Protein AF-A0A146M585-F1 (afdb_monomer_lite)

pLDDT: mean 71.45, std 22.1, range [28.67, 97.81]

Secondary structure (DSSP, 8-state):
-GGGGGGGS---SSSS--TT--S-HHHHHHHHHHHHHHHHHTT-HHHHHHHHHHHHHHHHHHHHHHHH--S--TTS-S-HIIIIIHHHHHHHHTTTT---SSSSPHHHHHSPPPPPP---PPP-------------------SS---------HHHHHHSSGGGSS---TTTS--S--------PPPHHHHHHHHHHHHHH--HHHHHHHHHHHHHHHHT--SSS---S-HHHHHHHHHHHHHHHH--

Organism: Lygus hesperus (NCBI:txid30085)

Structure (mmCIF, N/CA/C/O backbone):
data_AF-A0A146M585-F1
#
_entry.id   AF-A0A146M585-F1
#
loop_
_atom_site.group_PDB
_atom_site.id
_atom_site.type_symbol
_atom_site.label_atom_id
_atom_site.label_alt_id
_atom_site.label_comp_id
_atom_site.label_asym_id
_atom_site.label_entity_id
_atom_site.label_seq_id
_atom_site.pdbx_PDB_ins_code
_atom_site.Cartn_x
_atom_site.Cartn_y
_atom_site.Cartn_z
_atom_site.occupancy
_atom_site.B_iso_or_equiv
_atom_site.auth_seq_id
_atom_site.auth_comp_id
_atom_site.auth_asym_id
_atom_site.auth_atom_id
_atom_site.pdbx_PDB_model_num
ATOM 1 N N . LYS A 1 1 ? -2.262 -11.923 11.788 1.00 75.75 1 LYS A N 1
ATOM 2 C CA . LYS A 1 1 ? -1.351 -12.923 11.156 1.00 75.75 1 LYS A CA 1
ATOM 3 C C . LYS A 1 1 ? -1.289 -12.769 9.626 1.00 75.75 1 LYS A C 1
ATOM 5 O O . LYS A 1 1 ? -0.211 -12.444 9.148 1.00 75.75 1 LYS A O 1
ATOM 10 N N . LEU A 1 2 ? -2.405 -12.908 8.891 1.00 87.81 2 LEU A N 1
ATOM 11 C CA . LEU A 1 2 ? -2.478 -12.930 7.411 1.00 87.81 2 LEU A CA 1
ATOM 12 C C . LEU A 1 2 ? -1.624 -11.889 6.652 1.00 87.81 2 LEU A C 1
ATOM 14 O O . LEU A 1 2 ? -0.841 -12.299 5.805 1.00 87.81 2 LEU A O 1
ATOM 18 N N . LEU A 1 3 ? -1.706 -10.585 6.969 1.00 86.38 3 LEU A N 1
ATOM 19 C CA . LEU A 1 3 ? -0.939 -9.531 6.265 1.00 86.38 3 LEU A CA 1
ATOM 20 C C . LEU A 1 3 ? 0.556 -9.873 6.103 1.00 86.38 3 LEU A C 1
ATOM 22 O O . LEU A 1 3 ? 1.101 -9.786 5.009 1.00 86.38 3 LEU A O 1
ATOM 26 N N . LYS A 1 4 ? 1.203 -10.367 7.169 1.00 83.94 4 LYS A N 1
ATOM 27 C CA . LYS A 1 4 ? 2.640 -10.701 7.184 1.00 83.94 4 LYS A CA 1
ATOM 28 C C . LYS A 1 4 ? 3.013 -11.892 6.281 1.00 83.94 4 LYS A C 1
ATOM 30 O O . LYS A 1 4 ? 4.196 -12.117 6.048 1.00 83.94 4 LYS A O 1
ATOM 35 N N . ALA A 1 5 ? 2.032 -12.656 5.794 1.00 87.94 5 ALA A N 1
ATOM 36 C CA . ALA A 1 5 ? 2.236 -13.764 4.863 1.00 87.94 5 ALA A CA 1
ATOM 37 C C . ALA A 1 5 ? 2.102 -13.350 3.387 1.00 87.94 5 ALA A C 1
ATOM 39 O O . ALA A 1 5 ? 2.697 -14.008 2.540 1.00 87.94 5 ALA A O 1
ATOM 40 N N . LEU A 1 6 ? 1.391 -12.256 3.074 1.00 89.94 6 LEU A N 1
ATOM 41 C CA . LEU A 1 6 ? 1.079 -11.857 1.691 1.00 89.94 6 LEU A CA 1
ATOM 42 C C . LEU A 1 6 ? 2.309 -11.707 0.770 1.00 89.94 6 LEU A C 1
ATOM 44 O O . LEU A 1 6 ? 2.244 -12.199 -0.358 1.00 89.94 6 LEU A O 1
ATOM 48 N N . PRO A 1 7 ? 3.455 -11.140 1.213 1.00 88.38 7 PRO A N 1
ATOM 49 C CA . PRO A 1 7 ? 4.667 -11.069 0.387 1.00 88.38 7 PRO A CA 1
ATOM 50 C C . PRO A 1 7 ? 5.291 -12.430 0.038 1.00 88.38 7 PRO A C 1
ATOM 52 O O . PRO A 1 7 ? 6.212 -12.486 -0.770 1.00 88.38 7 PRO A O 1
ATOM 55 N N . LYS A 1 8 ? 4.829 -13.515 0.674 1.00 86.12 8 LYS A N 1
ATOM 56 C CA . LYS A 1 8 ? 5.248 -14.906 0.441 1.00 86.12 8 LYS A CA 1
ATOM 57 C C . LYS A 1 8 ? 4.131 -15.769 -0.167 1.00 86.12 8 LYS A C 1
ATOM 59 O O . LYS A 1 8 ? 4.336 -16.962 -0.371 1.00 86.12 8 LYS A O 1
ATOM 64 N N . SER A 1 9 ? 2.948 -15.203 -0.410 1.00 86.88 9 SER A N 1
ATOM 65 C CA . SER A 1 9 ? 1.822 -15.911 -1.021 1.00 86.88 9 SER A CA 1
ATOM 66 C C . SER A 1 9 ? 2.048 -16.116 -2.519 1.00 86.88 9 SER A C 1
ATOM 68 O O . SER A 1 9 ? 2.588 -15.243 -3.197 1.00 86.88 9 SER A O 1
ATOM 70 N N . VAL A 1 10 ? 1.595 -17.256 -3.042 1.00 84.62 10 VAL A N 1
ATOM 71 C CA . VAL A 1 10 ? 1.520 -17.493 -4.489 1.00 84.62 10 VAL A CA 1
ATOM 72 C C . VAL A 1 10 ? 0.297 -16.758 -5.030 1.00 84.62 10 VAL A C 1
ATOM 74 O O . VAL A 1 10 ? -0.825 -17.014 -4.596 1.00 84.62 10 VAL A O 1
ATOM 77 N N . TRP A 1 11 ? 0.518 -15.846 -5.973 1.00 83.81 11 TRP A N 1
ATOM 78 C CA . TRP A 1 11 ? -0.536 -15.080 -6.632 1.00 83.81 11 TRP A CA 1
ATOM 79 C C . TRP A 1 11 ? -0.794 -15.680 -8.011 1.00 83.81 11 TRP A C 1
ATOM 81 O O . TRP A 1 11 ? 0.073 -15.628 -8.878 1.00 83.81 11 TRP A O 1
ATOM 91 N N . GLN A 1 12 ? -1.970 -16.276 -8.201 1.00 73.56 12 GLN A N 1
ATOM 92 C CA . GLN A 1 12 ? -2.402 -16.757 -9.512 1.00 73.56 12 GLN A CA 1
ATOM 93 C C . GLN A 1 12 ? -2.799 -15.564 -10.396 1.00 73.56 12 GLN A C 1
ATOM 95 O O . GLN A 1 12 ? -3.488 -14.647 -9.939 1.00 73.56 12 GLN A O 1
ATOM 100 N N . GLU A 1 13 ? -2.357 -15.576 -11.654 1.00 64.38 13 GLU A N 1
ATOM 101 C CA . GLU A 1 13 ? -2.541 -14.453 -12.588 1.00 64.38 13 GLU A CA 1
ATOM 102 C C . GLU A 1 13 ? -3.793 -14.603 -13.471 1.00 64.38 13 GLU A C 1
ATOM 104 O O . GLU A 1 13 ? -4.323 -13.603 -13.949 1.00 64.38 13 GLU A O 1
ATOM 109 N N . ASP A 1 14 ? -4.307 -15.829 -13.633 1.00 56.12 14 ASP A N 1
ATOM 110 C CA . ASP A 1 14 ? -5.368 -16.158 -14.598 1.00 56.12 14 ASP A CA 1
ATOM 111 C C . ASP A 1 14 ? -6.754 -16.446 -14.003 1.00 56.12 14 ASP A C 1
ATOM 113 O O . ASP A 1 14 ? -7.736 -16.435 -14.742 1.00 56.12 14 ASP A O 1
ATOM 117 N N . THR A 1 15 ? -6.869 -16.692 -12.693 1.00 55.88 15 THR A N 1
ATOM 118 C CA . THR A 1 15 ? -8.102 -17.223 -12.067 1.00 55.88 15 THR A CA 1
ATOM 119 C C . THR A 1 15 ? -9.309 -16.292 -12.187 1.00 55.88 15 THR A C 1
ATOM 121 O O . THR A 1 15 ? -10.443 -16.758 -12.195 1.00 55.88 15 THR A O 1
ATOM 124 N N . PHE A 1 16 ? -9.062 -14.982 -12.283 1.00 56.56 16 PHE A N 1
ATOM 125 C CA . PHE A 1 16 ? -10.076 -13.951 -12.495 1.00 56.56 16 PHE A CA 1
ATOM 126 C C . PHE A 1 16 ? -9.502 -12.879 -13.425 1.00 56.56 16 PHE A C 1
ATOM 128 O O . PHE A 1 16 ? -8.875 -11.919 -12.965 1.00 56.56 16 PHE A O 1
ATOM 135 N N . VAL A 1 17 ? -9.695 -13.075 -14.734 1.00 55.41 17 VAL A N 1
ATOM 136 C CA . VAL A 1 17 ? -9.447 -12.052 -15.760 1.00 55.41 17 VAL A CA 1
ATOM 137 C C . VAL A 1 17 ? -10.719 -11.835 -16.563 1.00 55.41 17 VAL A C 1
ATOM 139 O O . VAL A 1 17 ? -10.908 -12.370 -17.656 1.00 55.41 17 VAL A O 1
ATOM 142 N N . LEU A 1 18 ? -11.600 -11.023 -15.994 1.00 58.53 18 LEU A N 1
ATOM 143 C CA . LEU A 1 18 ? -12.719 -10.449 -16.728 1.00 58.53 18 LEU A CA 1
ATOM 144 C C . LEU A 1 18 ? -12.145 -9.390 -17.683 1.00 58.53 18 LEU A C 1
ATOM 146 O O . LEU A 1 18 ? -11.158 -8.730 -17.361 1.00 58.53 18 LEU A O 1
ATOM 150 N N . THR A 1 19 ? -12.715 -9.203 -18.875 1.00 57.88 19 THR A N 1
ATOM 151 C CA . THR A 1 19 ? -12.107 -8.353 -19.932 1.00 57.88 19 THR A CA 1
ATOM 152 C C . THR A 1 19 ? -11.960 -6.872 -19.546 1.00 57.88 19 THR A C 1
ATOM 154 O O . THR A 1 19 ? -11.215 -6.112 -20.174 1.00 57.88 19 THR A O 1
ATOM 157 N N . THR A 1 20 ? -12.638 -6.456 -18.480 1.00 59.56 20 THR A N 1
ATOM 158 C CA . THR A 1 20 ? -12.590 -5.134 -17.846 1.00 59.56 20 THR A CA 1
ATOM 159 C C . THR A 1 20 ? -11.598 -5.021 -16.682 1.00 59.56 20 THR A C 1
ATOM 161 O O . THR A 1 20 ? -11.399 -3.911 -16.197 1.00 59.56 20 THR A O 1
ATOM 164 N N . ASP A 1 21 ? -10.931 -6.100 -16.254 1.00 63.59 21 ASP A N 1
ATOM 165 C CA . ASP A 1 21 ? -9.926 -6.037 -15.187 1.00 63.59 21 ASP A CA 1
ATOM 166 C C . ASP A 1 21 ? -8.689 -5.233 -15.609 1.00 63.59 21 ASP A C 1
ATOM 168 O O . ASP A 1 21 ? -8.184 -5.354 -16.727 1.00 63.59 21 ASP A O 1
ATOM 172 N N . ARG A 1 22 ? -8.194 -4.381 -14.703 1.00 72.25 22 ARG A N 1
ATOM 173 C CA . ARG A 1 22 ? -7.062 -3.468 -14.962 1.00 72.25 22 ARG A CA 1
ATOM 174 C C . ARG A 1 22 ? -5.986 -3.460 -13.876 1.00 72.25 22 ARG A C 1
ATOM 176 O O . ARG A 1 22 ? -4.997 -2.760 -14.041 1.00 72.25 22 ARG A O 1
ATOM 183 N N . MET A 1 23 ? -6.161 -4.187 -12.768 1.00 79.62 23 MET A N 1
ATOM 184 C CA . MET A 1 23 ? -5.272 -4.104 -11.598 1.00 79.62 23 MET A CA 1
ATOM 185 C C . MET A 1 23 ? -4.838 -5.493 -11.093 1.00 79.62 23 MET A C 1
ATOM 187 O O . MET A 1 23 ? -5.685 -6.390 -11.029 1.00 79.62 23 MET A O 1
ATOM 191 N N . PRO A 1 24 ? -3.563 -5.687 -10.691 1.00 85.50 24 PRO A N 1
ATOM 192 C CA .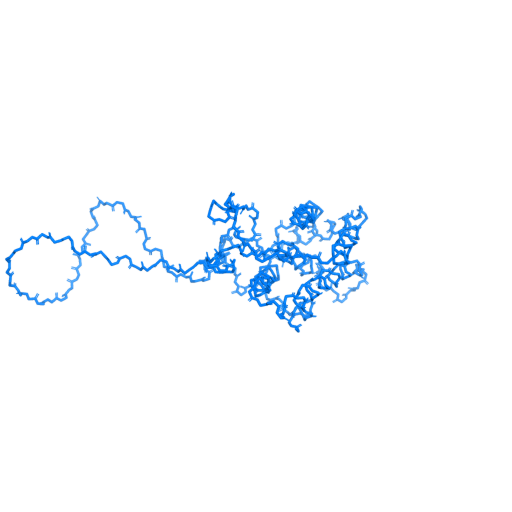 PRO A 1 24 ? -3.059 -6.985 -10.238 1.00 85.50 24 PRO A CA 1
ATOM 193 C C . PRO A 1 24 ? -3.841 -7.582 -9.059 1.00 85.50 24 PRO A C 1
ATOM 195 O O . PRO A 1 24 ? -4.323 -6.874 -8.172 1.00 85.50 24 PRO A O 1
ATOM 198 N N . THR A 1 25 ? -3.936 -8.910 -9.010 1.00 84.50 25 THR A N 1
ATOM 199 C CA . THR A 1 25 ? -4.690 -9.638 -7.972 1.00 84.50 25 THR A CA 1
ATOM 200 C C . THR A 1 25 ? -4.140 -9.400 -6.559 1.00 84.50 25 THR A C 1
ATOM 202 O O . THR A 1 25 ? -4.922 -9.229 -5.625 1.00 84.50 25 THR A O 1
ATOM 205 N N . SER A 1 26 ? -2.814 -9.294 -6.406 1.00 88.25 26 SER A N 1
ATOM 206 C CA . SER A 1 26 ? -2.154 -8.925 -5.142 1.00 88.25 26 SER A CA 1
ATOM 207 C C . SER A 1 26 ? -2.601 -7.555 -4.626 1.00 88.25 26 SER A C 1
ATOM 209 O O . SER A 1 26 ? -2.845 -7.380 -3.436 1.00 88.25 26 SER A O 1
ATOM 211 N N . GLU A 1 27 ? -2.785 -6.590 -5.523 1.00 89.62 27 GLU A N 1
ATOM 212 C CA . GLU A 1 27 ? -3.237 -5.244 -5.189 1.00 89.62 27 GLU A CA 1
ATOM 213 C C . GLU A 1 27 ? -4.719 -5.194 -4.819 1.00 89.62 27 GLU A C 1
ATOM 215 O O . GLU A 1 27 ? -5.077 -4.616 -3.788 1.00 89.62 27 GLU A O 1
ATOM 220 N N . ARG A 1 28 ? -5.573 -5.826 -5.638 1.00 85.00 28 ARG A N 1
ATOM 221 C CA . ARG A 1 28 ? -7.017 -5.942 -5.381 1.00 85.00 28 ARG A CA 1
ATOM 222 C C . ARG A 1 28 ? -7.263 -6.589 -4.015 1.00 85.00 28 ARG A C 1
ATOM 224 O O . ARG A 1 28 ? -7.990 -6.031 -3.193 1.00 85.00 28 ARG A O 1
ATOM 231 N N . PHE A 1 29 ? -6.597 -7.711 -3.735 1.00 88.38 29 PHE A N 1
ATOM 232 C CA . PHE A 1 29 ? -6.732 -8.433 -2.471 1.00 88.38 29 PHE A CA 1
ATOM 233 C C . PHE A 1 29 ? -6.240 -7.615 -1.270 1.00 88.38 29 PHE A C 1
ATOM 235 O O . PHE A 1 29 ? -6.964 -7.483 -0.283 1.00 88.38 29 PHE A O 1
ATOM 242 N N . THR A 1 30 ? -5.034 -7.039 -1.337 1.00 92.19 30 THR A N 1
ATOM 243 C CA . THR A 1 30 ? -4.468 -6.283 -0.209 1.00 92.19 30 THR A CA 1
ATOM 244 C C . THR A 1 30 ? -5.281 -5.031 0.104 1.00 92.19 30 THR A C 1
ATOM 246 O O . THR A 1 30 ? -5.514 -4.755 1.279 1.00 92.19 30 THR A O 1
ATOM 249 N N . PHE A 1 31 ? -5.793 -4.328 -0.912 1.00 88.88 31 PHE A N 1
ATOM 250 C CA . PHE A 1 31 ? -6.717 -3.207 -0.721 1.00 88.88 31 PHE A CA 1
ATOM 251 C C . PHE A 1 31 ? -7.995 -3.629 0.020 1.00 88.88 31 PHE A C 1
ATOM 253 O O . PHE A 1 31 ? -8.389 -2.978 0.990 1.00 88.88 31 PHE A O 1
ATOM 260 N N . CYS A 1 32 ? -8.620 -4.740 -0.384 1.00 86.94 32 CYS A N 1
ATOM 261 C CA . CYS A 1 32 ? -9.858 -5.222 0.234 1.00 86.94 32 CYS A CA 1
ATOM 262 C C . CYS A 1 32 ? -9.636 -5.718 1.671 1.00 86.94 32 CYS A C 1
ATOM 264 O O . CYS A 1 32 ? -10.383 -5.336 2.570 1.00 86.94 32 CYS A O 1
ATOM 266 N N . LEU A 1 33 ? -8.583 -6.507 1.918 1.00 91.75 33 LEU A N 1
ATOM 267 C CA . LEU A 1 33 ? -8.243 -6.983 3.263 1.00 91.75 33 LEU A CA 1
ATOM 268 C C . LEU A 1 33 ? -7.913 -5.821 4.209 1.00 91.75 33 LEU A C 1
ATOM 270 O O . LEU A 1 33 ? -8.337 -5.822 5.362 1.00 91.75 33 LEU A O 1
ATOM 274 N N . ASN A 1 34 ? -7.152 -4.834 3.740 1.00 91.81 34 ASN A N 1
ATOM 275 C CA . ASN A 1 34 ? -6.764 -3.701 4.568 1.00 91.81 34 ASN A CA 1
ATOM 276 C C . ASN A 1 34 ? -7.949 -2.752 4.836 1.00 91.81 34 ASN A C 1
ATOM 278 O O . ASN A 1 34 ? -8.088 -2.269 5.956 1.00 91.81 34 ASN A O 1
ATOM 282 N N . THR A 1 35 ? -8.861 -2.586 3.868 1.00 87.12 35 THR A N 1
ATOM 283 C CA . THR A 1 35 ? -10.143 -1.882 4.069 1.00 87.12 35 THR A CA 1
ATOM 284 C C . THR A 1 35 ? -11.027 -2.604 5.092 1.00 87.12 35 THR A C 1
ATOM 286 O O . THR A 1 35 ? -11.521 -1.960 6.009 1.00 87.12 35 THR A O 1
ATOM 289 N N . LEU A 1 36 ? -11.157 -3.938 5.016 1.00 88.12 36 LEU A N 1
ATOM 290 C CA . LEU A 1 36 ? -11.875 -4.7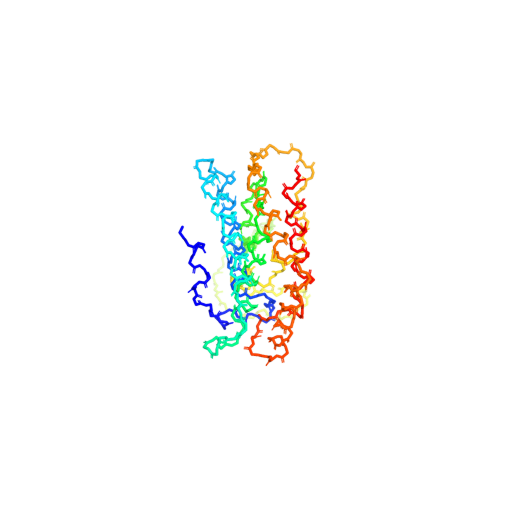43 6.018 1.00 88.12 36 LEU A CA 1
ATOM 291 C C . LEU A 1 36 ? -11.290 -4.559 7.428 1.00 88.12 36 LEU A C 1
ATOM 293 O O . LEU A 1 36 ? -12.029 -4.436 8.402 1.00 88.12 36 LEU A O 1
ATOM 297 N N . LEU A 1 37 ? -9.962 -4.521 7.550 1.00 90.50 37 LEU A N 1
ATOM 298 C CA . LEU A 1 37 ? -9.300 -4.279 8.832 1.00 90.50 37 LEU A CA 1
ATOM 299 C C . LEU A 1 37 ? -9.599 -2.873 9.375 1.00 90.50 37 LEU A C 1
ATOM 301 O O . LEU A 1 37 ? -9.886 -2.744 10.563 1.00 90.50 37 LEU A O 1
ATOM 305 N N . SER A 1 38 ? -9.613 -1.836 8.534 1.00 87.38 38 SER A N 1
ATOM 306 C CA . SER A 1 38 ? -9.998 -0.483 8.962 1.00 87.38 38 SER A CA 1
ATOM 307 C C . SER A 1 38 ? -11.504 -0.331 9.244 1.00 87.38 38 SER A C 1
ATOM 309 O O . SER A 1 38 ? -11.861 0.389 10.175 1.00 87.38 38 SER A O 1
ATOM 311 N N . ASP A 1 39 ? -12.381 -1.060 8.543 1.00 84.75 39 ASP A N 1
ATOM 312 C CA . ASP A 1 39 ? -13.810 -1.190 8.880 1.00 84.75 39 ASP A CA 1
ATOM 313 C C . ASP A 1 39 ? -14.008 -1.797 10.285 1.00 84.75 39 ASP A C 1
ATOM 315 O O . ASP A 1 39 ? -14.866 -1.337 11.041 1.00 84.75 39 ASP A O 1
ATOM 319 N N . ILE A 1 40 ? -13.202 -2.801 10.659 1.00 87.88 40 ILE A N 1
ATOM 320 C CA . ILE A 1 40 ? -13.213 -3.416 11.999 1.00 87.88 40 ILE A CA 1
ATOM 321 C C . ILE A 1 40 ? -12.637 -2.454 13.048 1.00 87.88 40 ILE A C 1
ATOM 323 O O . ILE A 1 40 ? -13.254 -2.251 14.093 1.00 87.88 40 ILE A O 1
ATOM 327 N N . ALA A 1 41 ? -11.490 -1.822 12.777 1.00 87.75 41 ALA A N 1
ATOM 328 C CA . ALA A 1 41 ? -10.844 -0.882 13.701 1.00 87.75 41 ALA A CA 1
ATOM 329 C C . ALA A 1 41 ? -11.725 0.337 14.034 1.00 87.75 41 ALA A C 1
ATOM 331 O O . ALA A 1 41 ? -11.644 0.864 15.138 1.00 87.75 41 ALA A O 1
ATOM 332 N N . ALA A 1 42 ? -12.602 0.752 13.113 1.00 83.81 42 ALA A N 1
ATOM 333 C CA . ALA A 1 42 ? -13.561 1.840 13.326 1.00 83.81 42 ALA A CA 1
ATOM 334 C C . ALA A 1 42 ? -14.731 1.472 14.257 1.00 83.81 42 ALA A C 1
ATOM 336 O O . ALA A 1 42 ? -15.487 2.349 14.673 1.00 83.81 42 ALA A O 1
ATOM 337 N N . ARG A 1 43 ? -14.909 0.176 14.549 1.00 83.38 43 ARG A N 1
ATOM 338 C CA . ARG A 1 43 ? -16.061 -0.388 15.276 1.00 83.38 43 ARG A CA 1
ATOM 339 C C . ARG A 1 43 ? -15.671 -1.153 16.541 1.00 83.38 43 ARG A C 1
ATOM 341 O O . ARG A 1 43 ? -16.521 -1.383 17.392 1.00 83.38 43 ARG A O 1
ATOM 348 N N . CYS A 1 44 ? -14.407 -1.551 16.666 1.00 86.56 44 CYS A N 1
ATOM 349 C CA . CYS A 1 44 ? -13.881 -2.337 17.776 1.00 86.56 44 CYS A CA 1
ATOM 350 C C . CYS A 1 44 ? -12.664 -1.627 18.388 1.00 86.56 44 CYS A C 1
ATOM 352 O O . CYS A 1 44 ? -11.524 -1.877 17.994 1.00 86.56 44 CYS A O 1
ATOM 354 N N . ALA A 1 45 ? -12.913 -0.743 19.361 1.00 85.44 45 ALA A N 1
ATOM 355 C CA . ALA A 1 45 ? -11.873 0.035 20.043 1.00 85.44 45 ALA A CA 1
ATOM 356 C C . ALA A 1 45 ? -10.778 -0.858 20.666 1.00 85.44 45 ALA A C 1
ATOM 358 O O . ALA A 1 45 ? -9.593 -0.571 20.536 1.00 85.44 45 ALA A O 1
ATOM 359 N N . GLU A 1 46 ? -11.161 -2.006 21.238 1.00 90.00 46 GLU A N 1
ATOM 360 C CA . GLU A 1 46 ? -10.245 -3.016 21.799 1.00 90.00 46 GLU A CA 1
ATOM 361 C C . GLU A 1 46 ? -9.204 -3.549 20.799 1.00 90.00 46 GLU A C 1
ATOM 363 O O . GLU A 1 46 ? -8.129 -3.998 21.196 1.00 90.00 46 GLU A O 1
ATOM 368 N N . LYS A 1 47 ? -9.519 -3.527 19.496 1.00 90.06 47 LYS A N 1
ATOM 369 C CA . LYS A 1 47 ? -8.643 -3.998 18.411 1.00 90.06 47 LYS A CA 1
ATOM 370 C C . LYS A 1 47 ? -8.125 -2.889 17.508 1.00 90.06 47 LYS A C 1
ATOM 372 O O . LYS A 1 47 ? -7.302 -3.163 16.637 1.00 90.06 47 LYS A O 1
ATOM 377 N N . GLN A 1 48 ? -8.546 -1.651 17.743 1.00 89.81 48 GLN A N 1
ATOM 378 C CA . GLN A 1 48 ? -8.176 -0.479 16.962 1.00 89.81 48 GLN A CA 1
ATOM 379 C C . GLN A 1 48 ? -6.652 -0.307 16.885 1.00 89.81 48 GLN A C 1
ATOM 381 O O . GLN A 1 48 ? -6.108 -0.283 15.782 1.00 89.81 48 GLN A O 1
ATOM 386 N N . ASP A 1 49 ? -5.950 -0.278 18.025 1.00 90.88 49 ASP A N 1
ATOM 387 C CA . ASP A 1 49 ? -4.487 -0.134 18.028 1.00 90.88 49 ASP A CA 1
ATOM 388 C C . ASP A 1 49 ? -3.766 -1.370 17.464 1.00 90.88 49 ASP A C 1
ATOM 390 O O . ASP A 1 49 ? -2.906 -1.220 16.600 1.00 90.88 49 ASP A O 1
ATOM 394 N N . GLU A 1 50 ? -4.158 -2.595 17.848 1.00 93.75 50 GLU A N 1
ATOM 395 C CA . GLU A 1 50 ? -3.541 -3.829 17.319 1.00 93.75 50 GLU A CA 1
ATOM 396 C C . GLU A 1 50 ? -3.590 -3.859 15.779 1.00 93.75 50 GLU A C 1
ATOM 398 O O . GLU A 1 50 ? -2.609 -4.223 15.115 1.00 93.75 50 GLU A O 1
ATOM 403 N N . ILE A 1 51 ? -4.722 -3.437 15.207 1.00 93.31 51 ILE A N 1
ATOM 404 C CA . ILE A 1 51 ? -4.912 -3.318 13.764 1.00 93.31 51 ILE A CA 1
ATOM 405 C C . ILE A 1 51 ? -4.037 -2.198 13.199 1.00 93.31 51 ILE A C 1
ATOM 407 O O . ILE A 1 51 ? -3.230 -2.487 12.316 1.00 93.31 51 ILE A O 1
ATOM 411 N N . ILE A 1 52 ? -4.134 -0.961 13.699 1.00 92.50 52 ILE A N 1
ATOM 412 C CA . ILE A 1 52 ? -3.382 0.193 13.171 1.00 92.50 52 ILE A CA 1
ATOM 413 C C . ILE A 1 52 ? -1.873 -0.069 13.236 1.00 92.50 52 ILE A C 1
ATOM 415 O O . ILE A 1 52 ? -1.191 0.033 12.217 1.00 92.50 52 ILE A O 1
ATOM 419 N N . THR A 1 53 ? -1.358 -0.503 14.386 1.00 94.88 53 THR A N 1
ATOM 420 C CA . THR A 1 53 ? 0.044 -0.895 14.592 1.00 94.88 53 THR A CA 1
ATOM 421 C C . THR A 1 53 ? 0.471 -1.978 13.591 1.00 94.88 53 THR A C 1
ATOM 423 O O . THR A 1 53 ? 1.551 -1.904 12.997 1.00 94.88 53 THR A O 1
ATOM 426 N N . THR A 1 54 ? -0.393 -2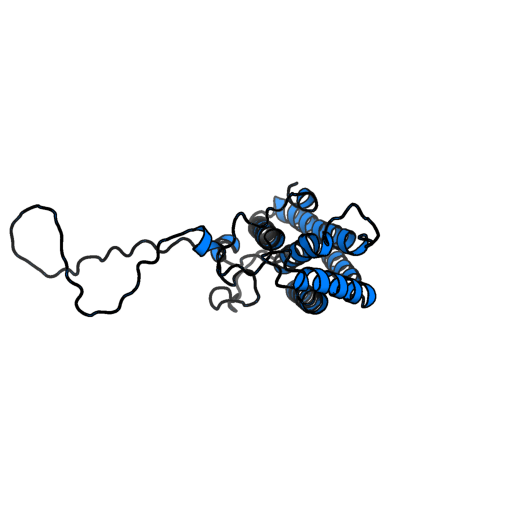.964 13.315 1.00 95.69 54 THR A N 1
ATOM 427 C CA . THR A 1 54 ? -0.128 -4.001 12.302 1.00 95.69 54 THR A CA 1
ATOM 428 C C . THR A 1 54 ? -0.139 -3.446 10.874 1.00 95.69 54 THR A C 1
ATOM 430 O O . THR A 1 54 ? 0.727 -3.822 10.081 1.00 95.69 54 THR A O 1
ATOM 433 N N . GLN A 1 55 ? -1.073 -2.555 10.530 1.00 95.12 55 GLN A N 1
ATOM 434 C CA . GLN A 1 55 ? -1.165 -1.925 9.209 1.00 95.12 55 GLN A CA 1
ATOM 435 C C . GLN A 1 55 ? 0.042 -1.008 8.941 1.00 95.12 55 GLN A C 1
ATOM 437 O O . GLN A 1 55 ? 0.656 -1.082 7.875 1.00 95.12 55 GLN A O 1
ATOM 442 N N . VAL A 1 56 ? 0.438 -0.194 9.922 1.00 96.00 56 VAL A N 1
ATOM 443 C CA . VAL A 1 56 ? 1.619 0.682 9.861 1.00 96.00 56 VAL A CA 1
ATOM 444 C C . VAL A 1 56 ? 2.889 -0.153 9.725 1.00 96.00 56 VAL A C 1
ATOM 446 O O . VAL A 1 56 ? 3.683 0.084 8.815 1.00 96.00 56 VAL A O 1
ATOM 449 N N . LYS A 1 57 ? 3.057 -1.199 10.550 1.00 96.56 57 LYS A N 1
ATOM 450 C CA . LYS A 1 57 ? 4.198 -2.112 10.408 1.00 96.56 57 LYS A CA 1
ATOM 451 C C . LYS A 1 57 ? 4.221 -2.795 9.037 1.00 96.56 57 LYS A C 1
ATOM 453 O O . LYS A 1 57 ? 5.299 -2.939 8.468 1.00 96.56 57 LYS A O 1
ATOM 458 N N . PHE A 1 58 ? 3.075 -3.183 8.479 1.00 97.06 58 PHE A N 1
ATOM 459 C CA . PHE A 1 58 ? 3.045 -3.807 7.156 1.00 97.06 58 PHE A CA 1
ATOM 460 C C . PHE A 1 58 ? 3.483 -2.841 6.040 1.00 97.06 58 PHE A C 1
ATOM 462 O O . PHE A 1 58 ? 4.198 -3.261 5.133 1.00 97.06 58 PHE A O 1
ATOM 469 N N . LEU A 1 59 ? 3.183 -1.539 6.152 1.00 97.00 59 LEU A N 1
ATOM 470 C CA . LEU A 1 59 ? 3.744 -0.518 5.255 1.00 97.00 59 LEU A CA 1
ATOM 471 C C . LEU A 1 59 ? 5.279 -0.436 5.376 1.00 97.00 59 LEU A C 1
ATOM 473 O O . LEU A 1 59 ? 5.969 -0.383 4.356 1.00 97.00 59 LEU A O 1
ATOM 477 N N . CYS A 1 60 ? 5.823 -0.479 6.597 1.00 97.44 60 CYS A N 1
ATOM 478 C CA . CYS A 1 60 ? 7.271 -0.515 6.844 1.00 97.44 60 CYS A CA 1
ATOM 479 C C . CYS A 1 60 ? 7.939 -1.782 6.277 1.00 97.44 60 CYS A C 1
ATOM 481 O O . CYS A 1 60 ? 9.033 -1.709 5.708 1.00 97.44 60 CYS A O 1
ATOM 483 N N . ASP A 1 61 ? 7.282 -2.936 6.410 1.00 95.94 61 ASP A N 1
ATOM 484 C CA . ASP A 1 61 ? 7.779 -4.227 5.928 1.00 95.94 61 ASP A CA 1
ATOM 485 C C . ASP A 1 61 ? 7.789 -4.261 4.386 1.00 95.94 61 ASP A C 1
ATOM 487 O O . ASP A 1 61 ? 8.810 -4.605 3.787 1.00 95.94 61 ASP A O 1
ATOM 491 N N . LEU A 1 62 ? 6.719 -3.790 3.728 1.00 95.88 62 LEU A N 1
ATOM 492 C CA . LEU A 1 62 ? 6.664 -3.624 2.267 1.00 95.88 62 LEU A CA 1
ATOM 493 C C . LEU A 1 62 ? 7.706 -2.618 1.757 1.00 95.88 62 LEU A C 1
ATOM 495 O O . LEU A 1 62 ? 8.435 -2.912 0.812 1.00 95.88 62 LEU A O 1
ATOM 499 N N . THR A 1 63 ? 7.842 -1.466 2.421 1.00 96.38 63 THR A N 1
ATOM 500 C CA . THR A 1 63 ? 8.873 -0.456 2.109 1.00 96.38 63 THR A CA 1
ATOM 501 C C . THR A 1 63 ? 10.287 -1.032 2.186 1.00 96.38 63 THR A C 1
ATOM 503 O O . THR A 1 63 ? 11.160 -0.672 1.396 1.00 96.38 63 THR A O 1
ATOM 506 N N . SER A 1 64 ? 10.527 -1.943 3.130 1.00 95.38 64 SER A N 1
ATOM 507 C CA . SER A 1 64 ? 11.820 -2.611 3.269 1.00 95.38 64 SER A CA 1
ATOM 508 C C . SER A 1 64 ? 12.070 -3.575 2.107 1.00 95.38 64 SER A C 1
ATOM 510 O O . SER A 1 64 ? 13.136 -3.507 1.502 1.00 95.38 64 SER A O 1
ATOM 512 N N . LEU A 1 65 ? 11.075 -4.390 1.731 1.00 93.50 65 LEU A N 1
ATOM 513 C CA . LEU A 1 65 ? 11.159 -5.322 0.595 1.00 93.50 65 LEU A CA 1
ATOM 514 C C . LEU A 1 65 ? 11.407 -4.617 -0.749 1.00 93.50 65 LEU A C 1
ATOM 516 O O . LEU A 1 65 ? 12.203 -5.099 -1.549 1.00 93.50 65 LEU A O 1
ATOM 520 N N . VAL A 1 66 ? 10.777 -3.458 -0.980 1.00 93.31 66 VAL A N 1
ATOM 521 C CA . VAL A 1 66 ? 11.006 -2.630 -2.182 1.00 93.31 66 VAL A CA 1
ATOM 522 C C . VAL A 1 66 ? 12.448 -2.112 -2.260 1.00 93.31 66 VAL A C 1
ATOM 524 O O . VAL A 1 66 ? 12.998 -1.965 -3.349 1.00 93.31 66 VAL A O 1
ATOM 527 N N . ARG A 1 67 ? 13.089 -1.848 -1.113 1.00 92.06 67 ARG A N 1
ATOM 528 C CA . ARG A 1 67 ? 14.463 -1.323 -1.061 1.00 92.06 67 ARG A CA 1
ATOM 529 C C . ARG A 1 67 ? 15.539 -2.405 -1.098 1.00 92.06 67 ARG A C 1
ATOM 531 O O . ARG A 1 67 ? 16.624 -2.131 -1.600 1.00 92.06 67 ARG A O 1
ATOM 538 N N . THR A 1 68 ? 15.276 -3.603 -0.574 1.00 87.81 68 THR A N 1
ATOM 539 C CA . THR A 1 68 ? 16.280 -4.682 -0.492 1.00 87.81 68 THR A CA 1
ATOM 540 C C . THR A 1 68 ? 16.367 -5.566 -1.736 1.00 87.81 68 THR A C 1
ATOM 542 O O . THR A 1 68 ? 17.301 -6.358 -1.841 1.00 87.81 68 THR A O 1
ATOM 545 N N . SER A 1 69 ? 15.455 -5.445 -2.706 1.00 76.25 69 SER A N 1
ATOM 546 C CA . SER A 1 69 ? 15.539 -6.206 -3.958 1.00 76.25 69 SER A CA 1
ATOM 547 C C . SER A 1 69 ? 16.667 -5.713 -4.871 1.00 76.25 69 SER A C 1
ATOM 549 O O . SER A 1 69 ? 16.535 -4.686 -5.550 1.00 76.25 69 SER A O 1
ATOM 551 N N . SER A 1 70 ? 17.768 -6.464 -4.928 1.00 58.31 70 SER A N 1
ATOM 552 C CA . SER A 1 70 ? 18.791 -6.335 -5.977 1.00 58.31 70 SER A CA 1
ATOM 553 C C . SER A 1 70 ? 18.330 -7.025 -7.270 1.00 58.31 70 SER A C 1
ATOM 555 O O . SER A 1 70 ? 17.634 -8.039 -7.180 1.00 58.31 70 SER A O 1
ATOM 557 N N . PRO A 1 71 ? 18.689 -6.521 -8.466 1.00 54.34 71 PRO A N 1
ATOM 558 C CA . PRO A 1 71 ? 18.403 -7.217 -9.725 1.00 54.34 71 PRO A CA 1
ATOM 559 C C . PRO A 1 71 ? 19.190 -8.533 -9.883 1.00 54.34 71 PRO A C 1
ATOM 561 O O . PRO A 1 71 ? 18.769 -9.417 -10.620 1.00 54.34 71 PRO A O 1
ATOM 564 N N . ASP A 1 72 ? 20.300 -8.694 -9.163 1.00 45.94 72 ASP A N 1
ATOM 565 C CA . ASP A 1 72 ? 21.383 -9.650 -9.451 1.00 45.94 72 ASP A CA 1
ATOM 566 C C . ASP A 1 72 ? 21.115 -11.100 -8.997 1.00 45.94 72 ASP A C 1
ATOM 568 O O . ASP A 1 72 ? 22.044 -11.885 -8.815 1.00 45.94 72 ASP A O 1
ATOM 572 N N . SER A 1 73 ? 19.850 -11.479 -8.776 1.00 44.16 73 SER A N 1
ATOM 573 C CA . SER A 1 73 ? 19.487 -12.834 -8.339 1.00 44.16 73 SER A CA 1
ATOM 574 C C . SER A 1 73 ? 18.892 -13.657 -9.498 1.00 44.16 73 SER A C 1
ATOM 576 O O . SER A 1 73 ? 17.686 -13.598 -9.736 1.00 44.16 73 SER A O 1
ATOM 578 N N . PRO A 1 74 ? 19.681 -14.493 -10.210 1.00 42.34 74 PRO A N 1
ATOM 579 C CA . PRO A 1 74 ? 19.213 -15.217 -11.404 1.00 42.34 74 PRO A CA 1
ATOM 580 C C . PRO A 1 74 ? 18.143 -16.290 -11.124 1.00 42.34 74 PRO A C 1
ATOM 582 O O . PRO A 1 74 ? 17.628 -16.910 -12.049 1.00 42.34 74 PRO A O 1
ATOM 585 N N . LYS A 1 75 ? 17.785 -16.515 -9.851 1.00 43.81 75 LYS A N 1
ATOM 586 C CA . LYS A 1 75 ? 16.658 -17.368 -9.440 1.00 43.81 75 LYS A CA 1
ATOM 587 C C . LYS A 1 75 ? 15.328 -16.606 -9.309 1.00 43.81 75 LYS A C 1
ATOM 589 O O . LYS A 1 75 ? 14.293 -17.250 -9.167 1.00 43.81 75 LYS A O 1
ATOM 594 N N . GLN A 1 76 ? 15.317 -15.271 -9.389 1.00 48.44 76 GLN A N 1
ATOM 595 C CA . GLN A 1 76 ? 14.082 -14.496 -9.551 1.00 48.44 76 GLN A CA 1
ATOM 596 C C . GLN A 1 76 ? 13.713 -14.390 -11.032 1.00 48.44 76 GLN A C 1
ATOM 598 O O . GLN A 1 76 ? 14.035 -13.417 -11.711 1.00 48.44 76 GLN A O 1
ATOM 603 N N . GLN A 1 77 ? 12.978 -15.386 -11.528 1.00 44.53 77 GLN A N 1
ATOM 604 C CA . GLN A 1 77 ? 12.310 -15.278 -12.823 1.00 44.53 77 GLN A CA 1
ATOM 605 C C . GLN A 1 77 ? 11.318 -14.098 -12.793 1.00 44.53 77 GLN A C 1
ATOM 607 O O . GLN A 1 77 ? 10.313 -14.128 -12.086 1.00 44.53 77 GLN A O 1
ATOM 612 N N . THR A 1 78 ? 11.587 -13.061 -13.589 1.00 42.16 78 THR A N 1
ATOM 613 C CA . THR A 1 78 ? 10.659 -11.959 -13.923 1.00 42.16 78 THR A CA 1
ATOM 614 C C . THR A 1 78 ? 10.115 -11.123 -12.745 1.00 42.16 78 THR A C 1
ATOM 616 O O . THR A 1 78 ? 8.953 -11.214 -12.350 1.00 42.16 78 THR A O 1
ATOM 619 N N . GLY A 1 79 ? 10.943 -10.203 -12.234 1.00 52.47 79 GLY A N 1
ATOM 620 C CA . GLY A 1 79 ? 10.461 -8.916 -11.701 1.00 52.47 79 GLY A CA 1
ATOM 621 C C . GLY A 1 79 ? 9.626 -8.936 -10.412 1.00 52.47 79 GLY A C 1
ATOM 622 O O . GLY A 1 79 ? 8.816 -8.032 -10.218 1.00 52.47 79 GLY A O 1
ATOM 623 N N . GLY A 1 80 ? 9.808 -9.919 -9.524 1.00 71.00 80 GLY A N 1
ATOM 624 C CA . GLY A 1 80 ? 8.931 -10.182 -8.367 1.00 71.00 80 GLY A CA 1
ATOM 625 C C . GLY A 1 80 ? 8.524 -8.973 -7.501 1.00 71.00 80 GLY A C 1
ATOM 626 O O . GLY A 1 80 ? 7.378 -8.909 -7.056 1.00 71.00 80 GLY A O 1
ATOM 627 N N . VAL A 1 81 ? 9.394 -7.974 -7.296 1.00 86.62 81 VAL A N 1
ATOM 628 C CA . VAL A 1 81 ? 9.013 -6.743 -6.569 1.00 86.62 81 VAL A CA 1
ATOM 629 C C . VAL A 1 81 ? 8.056 -5.867 -7.374 1.00 86.62 81 VAL A C 1
ATOM 631 O O . VAL A 1 81 ? 6.988 -5.537 -6.864 1.00 86.62 81 VAL A O 1
ATOM 634 N N . CYS A 1 82 ? 8.368 -5.545 -8.629 1.00 88.56 82 CYS A N 1
ATOM 635 C CA . CYS A 1 82 ? 7.472 -4.757 -9.480 1.00 88.56 82 CYS A CA 1
ATOM 636 C C . CYS A 1 82 ? 6.186 -5.516 -9.851 1.00 88.56 82 CYS A C 1
ATOM 638 O O . CYS A 1 82 ? 5.152 -4.881 -10.047 1.00 88.56 82 CYS A O 1
ATOM 640 N N . ARG A 1 83 ? 6.233 -6.857 -9.887 1.00 85.81 83 ARG A N 1
ATOM 641 C CA . ARG A 1 83 ? 5.115 -7.764 -10.204 1.00 85.81 83 ARG A CA 1
ATOM 642 C C . ARG A 1 83 ? 4.163 -8.015 -9.025 1.00 85.81 83 ARG A C 1
ATOM 644 O O . ARG A 1 83 ? 2.959 -8.100 -9.234 1.00 85.81 83 ARG A O 1
ATOM 651 N N . VAL A 1 84 ? 4.673 -8.122 -7.790 1.00 88.69 84 VAL A N 1
ATOM 652 C CA . VAL A 1 84 ? 3.871 -8.489 -6.599 1.00 88.69 84 VAL A CA 1
ATOM 653 C C . VAL A 1 84 ? 3.908 -7.428 -5.498 1.00 88.69 84 VAL A C 1
ATOM 655 O O . VAL A 1 84 ? 2.850 -7.026 -5.016 1.00 88.69 84 VAL A O 1
ATOM 658 N N . ILE A 1 85 ? 5.095 -6.968 -5.093 1.00 93.19 85 ILE A N 1
ATOM 659 C CA . ILE A 1 85 ? 5.271 -6.118 -3.900 1.00 93.19 85 ILE A CA 1
ATOM 660 C C . ILE A 1 85 ? 4.829 -4.668 -4.139 1.00 93.19 85 ILE A C 1
ATOM 662 O O . ILE A 1 85 ? 4.207 -4.080 -3.259 1.00 93.19 85 ILE A O 1
ATOM 666 N N . ILE A 1 86 ? 5.096 -4.094 -5.314 1.00 93.62 86 ILE A N 1
ATOM 667 C CA . ILE A 1 86 ? 4.666 -2.731 -5.664 1.00 93.62 86 ILE A CA 1
ATOM 668 C C . ILE A 1 86 ? 3.131 -2.630 -5.796 1.00 93.62 86 ILE A C 1
ATOM 670 O O . ILE A 1 86 ? 2.555 -1.768 -5.130 1.00 93.62 86 ILE A O 1
ATOM 674 N N . PRO A 1 87 ? 2.428 -3.532 -6.513 1.00 91.88 87 PRO A N 1
ATOM 675 C CA . PRO A 1 87 ? 0.963 -3.547 -6.508 1.00 91.88 87 PRO A CA 1
ATOM 676 C C . PRO A 1 87 ? 0.378 -3.767 -5.097 1.00 91.88 87 PRO A C 1
ATOM 678 O O . PRO A 1 87 ? -0.576 -3.105 -4.692 1.00 91.88 87 PRO A O 1
ATOM 681 N N . MET A 1 88 ? 0.992 -4.636 -4.287 1.00 93.44 88 MET A N 1
ATOM 682 C CA . MET A 1 88 ? 0.612 -4.843 -2.882 1.00 93.44 88 MET A CA 1
ATOM 683 C C . MET A 1 88 ? 0.787 -3.577 -2.025 1.00 93.44 88 MET A C 1
ATOM 685 O O . MET A 1 88 ? -0.086 -3.253 -1.219 1.00 93.44 88 MET A O 1
ATOM 689 N N . LEU A 1 89 ? 1.878 -2.832 -2.231 1.00 95.75 89 LEU A N 1
ATOM 690 C CA . LEU A 1 89 ? 2.142 -1.536 -1.604 1.00 95.75 89 LEU A CA 1
ATOM 691 C C . LEU A 1 89 ? 1.106 -0.486 -2.016 1.00 95.75 89 LEU A C 1
ATOM 693 O O . LEU A 1 89 ? 0.593 0.209 -1.141 1.00 95.75 89 LEU A O 1
ATOM 697 N N . PHE A 1 90 ? 0.747 -0.400 -3.299 1.00 93.62 90 PHE A N 1
ATOM 698 C CA . PHE A 1 90 ? -0.327 0.482 -3.759 1.00 93.62 90 PHE A CA 1
ATOM 699 C C . PHE A 1 90 ? -1.672 0.110 -3.123 1.00 93.62 90 PHE A C 1
ATOM 701 O O . PHE A 1 90 ? -2.347 0.979 -2.574 1.00 93.62 90 PHE A O 1
ATOM 708 N N . GLY A 1 91 ? -2.043 -1.174 -3.115 1.00 91.31 91 GLY A N 1
ATOM 709 C CA . GLY A 1 91 ? -3.276 -1.652 -2.485 1.00 91.31 91 GLY A CA 1
ATOM 710 C C . GLY A 1 91 ? -3.353 -1.308 -0.998 1.00 91.31 91 GLY A C 1
ATOM 711 O O . GLY A 1 91 ? -4.374 -0.800 -0.528 1.00 91.31 91 GLY A O 1
ATOM 712 N N . HIS A 1 92 ? -2.254 -1.509 -0.269 1.00 94.25 92 HIS A N 1
ATOM 713 C CA . HIS A 1 92 ? -2.147 -1.175 1.151 1.00 94.25 92 HIS A CA 1
ATOM 714 C C . HIS A 1 92 ? -2.205 0.338 1.403 1.00 94.25 92 HIS A C 1
ATOM 716 O O . HIS A 1 92 ? -3.050 0.818 2.157 1.00 94.25 92 HIS A O 1
ATOM 722 N N . ALA A 1 93 ? -1.361 1.119 0.727 1.00 93.19 93 ALA A N 1
ATOM 723 C CA . ALA A 1 93 ? -1.268 2.564 0.926 1.00 93.19 93 ALA A CA 1
ATOM 724 C C . ALA A 1 93 ? -2.533 3.320 0.476 1.00 93.19 93 ALA A C 1
ATOM 726 O O . ALA A 1 93 ? -2.904 4.299 1.112 1.00 93.19 93 ALA A O 1
ATOM 727 N N . ARG A 1 94 ? -3.252 2.846 -0.555 1.00 88.06 94 ARG A N 1
ATOM 728 C CA . ARG A 1 94 ? -4.547 3.418 -0.983 1.00 88.06 94 ARG A CA 1
ATOM 729 C C . ARG A 1 94 ? -5.723 3.089 -0.049 1.00 88.06 94 ARG A C 1
ATOM 731 O O . ARG A 1 94 ? -6.818 3.592 -0.290 1.00 88.06 94 ARG A O 1
ATOM 738 N N . SER A 1 95 ? -5.550 2.230 0.956 1.00 87.38 95 SER A N 1
ATOM 739 C CA . 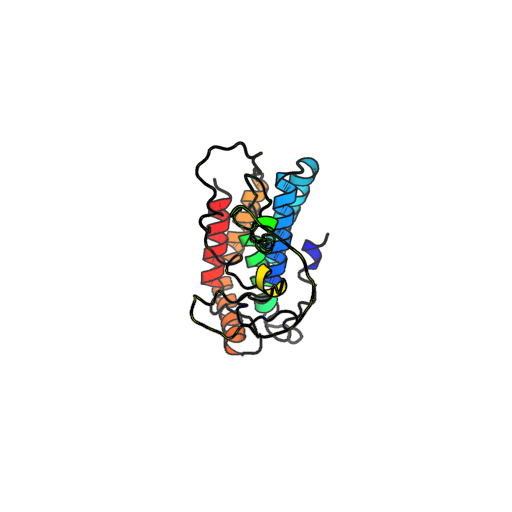SER A 1 95 ? -6.607 1.841 1.913 1.00 87.38 95 SER A CA 1
ATOM 740 C C . SER A 1 95 ? -6.269 2.162 3.375 1.00 87.38 95 SER A C 1
ATOM 742 O O . SER A 1 95 ? -7.172 2.238 4.206 1.00 87.38 95 SER A O 1
ATOM 744 N N . LEU A 1 96 ? -4.993 2.387 3.701 1.00 88.00 96 LEU A N 1
ATOM 745 C CA . LEU A 1 96 ? -4.544 2.747 5.044 1.00 88.00 96 LEU A CA 1
ATOM 746 C C . LEU A 1 96 ? -5.219 4.040 5.531 1.00 88.00 96 LEU A C 1
ATOM 748 O O . LEU A 1 96 ? -5.186 5.058 4.850 1.00 88.00 96 LEU A O 1
ATOM 752 N N . GLY A 1 97 ? -5.828 3.993 6.719 1.00 74.19 97 GLY A N 1
ATOM 753 C CA . GLY A 1 97 ? -6.528 5.141 7.304 1.00 74.19 97 GLY A CA 1
ATOM 754 C C . GLY A 1 97 ? -7.901 5.447 6.696 1.00 74.19 97 GLY A C 1
ATOM 755 O O . GLY A 1 97 ? -8.505 6.448 7.068 1.00 74.19 97 GLY A O 1
ATOM 756 N N . ARG A 1 98 ? -8.436 4.599 5.806 1.00 76.81 98 ARG A N 1
ATOM 757 C CA . ARG A 1 98 ? -9.792 4.765 5.263 1.00 76.81 98 ARG A CA 1
ATOM 758 C C . ARG A 1 98 ? -10.805 3.963 6.071 1.00 76.81 98 ARG A C 1
ATOM 760 O O . ARG A 1 98 ? -10.745 2.740 6.115 1.00 76.81 98 ARG A O 1
ATOM 767 N N . PHE A 1 99 ? -11.754 4.663 6.685 1.00 71.75 99 PHE A N 1
ATOM 768 C CA . PHE A 1 99 ? -12.809 4.080 7.516 1.00 71.75 99 PHE A CA 1
ATOM 769 C C . PHE A 1 99 ? -14.168 4.761 7.274 1.00 71.75 99 PHE A C 1
ATOM 771 O O . PHE A 1 99 ? -14.218 5.936 6.888 1.00 71.75 99 PHE A O 1
ATOM 778 N N . PRO A 1 100 ? -15.286 4.042 7.473 1.00 64.31 100 PRO A N 1
ATOM 779 C CA . PRO A 1 100 ? -16.625 4.564 7.248 1.00 64.31 100 PRO A CA 1
ATOM 780 C C . PRO A 1 100 ? -17.008 5.528 8.375 1.00 64.31 100 PRO A C 1
ATOM 782 O O . PRO A 1 100 ? -16.808 5.237 9.549 1.00 64.31 100 PRO A O 1
ATOM 785 N N . GLY A 1 101 ? -17.602 6.670 8.023 1.00 59.03 101 GLY A N 1
ATOM 786 C CA . GLY A 1 101 ? -18.246 7.547 9.011 1.00 59.03 101 GLY A CA 1
ATOM 787 C C . GLY A 1 101 ? -19.681 7.133 9.360 1.00 59.03 101 GLY A C 1
ATOM 788 O O . GLY A 1 101 ? -20.220 7.621 10.342 1.00 59.03 101 GLY A O 1
ATOM 789 N N . GLN A 1 102 ? -20.285 6.260 8.546 1.00 59.72 102 GLN A N 1
ATOM 790 C CA . GLN A 1 102 ? -21.689 5.844 8.602 1.00 59.72 102 GLN A CA 1
ATOM 791 C C . GLN A 1 102 ? -21.865 4.426 8.048 1.00 59.72 102 GLN A C 1
ATOM 793 O O . GLN A 1 102 ? -21.018 3.943 7.289 1.00 59.72 102 GLN A O 1
ATOM 798 N N . GLU A 1 103 ? -23.000 3.789 8.331 1.00 61.78 103 GLU A N 1
ATOM 799 C CA . GLU A 1 103 ? -23.394 2.536 7.671 1.00 61.78 103 GLU A CA 1
ATOM 800 C C . GLU A 1 103 ? -23.589 2.698 6.145 1.00 61.78 103 GLU A C 1
ATOM 802 O O . GLU A 1 103 ? -23.926 3.791 5.680 1.00 61.78 103 GLU A O 1
ATOM 807 N N . PRO A 1 104 ? -23.400 1.637 5.333 1.00 67.06 104 PRO A N 1
ATOM 808 C CA . PRO A 1 104 ? -22.731 0.374 5.660 1.00 67.06 104 PRO A CA 1
ATOM 809 C C . PRO A 1 104 ? -21.186 0.527 5.649 1.00 67.06 104 PRO A C 1
ATOM 811 O O . PRO A 1 104 ? -20.687 1.570 5.200 1.00 67.06 104 PRO A O 1
ATOM 814 N N . PRO A 1 105 ? -20.409 -0.486 6.099 1.00 71.88 105 PRO A N 1
ATOM 815 C CA . PRO A 1 105 ? -18.939 -0.487 6.036 1.00 71.88 105 PRO A CA 1
ATOM 816 C C . PRO A 1 105 ? -18.384 -0.200 4.632 1.00 71.88 105 PRO A C 1
ATOM 818 O O . PRO A 1 105 ? -19.053 -0.486 3.636 1.00 71.88 105 PRO A O 1
ATOM 821 N N . LEU A 1 106 ? -17.157 0.324 4.523 1.00 72.06 106 LEU A N 1
ATOM 822 C CA . LEU A 1 106 ? -16.538 0.652 3.232 1.00 72.06 106 LEU A CA 1
ATOM 823 C C . LEU A 1 106 ? -16.445 -0.572 2.317 1.00 72.06 106 LEU A C 1
ATOM 825 O O . LEU A 1 106 ? -16.775 -0.461 1.137 1.00 72.06 106 LEU A O 1
ATOM 829 N N . LEU A 1 107 ? -16.100 -1.745 2.851 1.00 75.69 107 LEU A N 1
ATOM 830 C CA . LEU A 1 107 ? -16.085 -2.997 2.096 1.00 75.69 107 LEU A CA 1
ATOM 831 C C . LEU A 1 107 ? -17.464 -3.325 1.493 1.00 75.69 107 LEU A C 1
ATOM 833 O O . LEU A 1 107 ? -17.558 -3.727 0.338 1.00 75.69 107 LEU A O 1
ATOM 837 N N . CYS A 1 108 ? -18.547 -3.076 2.232 1.00 68.00 108 CYS A N 1
ATOM 838 C CA . CYS A 1 108 ? -19.924 -3.263 1.763 1.00 68.00 108 CYS A CA 1
ATOM 839 C C . CYS A 1 108 ? -20.399 -2.167 0.788 1.00 68.00 108 CYS A C 1
ATOM 841 O O . CYS A 1 108 ? -21.418 -2.348 0.126 1.00 68.00 108 CYS A O 1
ATOM 843 N N . ARG A 1 109 ? -19.687 -1.034 0.696 1.00 68.12 109 ARG A N 1
ATOM 844 C CA . ARG A 1 109 ? -19.894 0.000 -0.335 1.00 68.12 109 ARG A CA 1
ATOM 845 C C . ARG A 1 109 ? -19.087 -0.279 -1.606 1.00 68.12 109 ARG A C 1
ATOM 847 O O . ARG A 1 109 ? -19.520 0.116 -2.681 1.00 68.12 109 ARG A O 1
ATOM 854 N N . ILE A 1 110 ? -17.933 -0.942 -1.485 1.00 65.69 110 ILE A N 1
ATOM 855 C CA . ILE A 1 110 ? -17.150 -1.474 -2.616 1.00 65.69 110 ILE A CA 1
ATOM 856 C C . ILE A 1 110 ? -17.887 -2.666 -3.244 1.00 65.69 110 ILE A C 1
ATOM 858 O O . ILE A 1 110 ? -17.957 -2.774 -4.464 1.00 65.69 110 ILE A O 1
ATOM 862 N N . PHE A 1 111 ? -18.486 -3.516 -2.406 1.00 66.56 111 PHE A N 1
ATOM 863 C CA . PHE A 1 111 ? -19.259 -4.692 -2.798 1.00 66.56 111 PHE A CA 1
ATOM 864 C C . PHE A 1 111 ? -20.743 -4.542 -2.400 1.00 66.56 111 PHE A C 1
ATOM 866 O O . PHE A 1 111 ? -21.201 -5.210 -1.466 1.00 66.56 111 PHE A O 1
ATOM 873 N N . PRO A 1 112 ? -21.511 -3.648 -3.055 1.00 61.50 112 PRO A N 1
ATOM 874 C CA . PRO A 1 112 ? -22.928 -3.492 -2.755 1.00 61.50 112 PRO A CA 1
ATOM 875 C C . PRO A 1 112 ? -23.692 -4.781 -3.077 1.00 61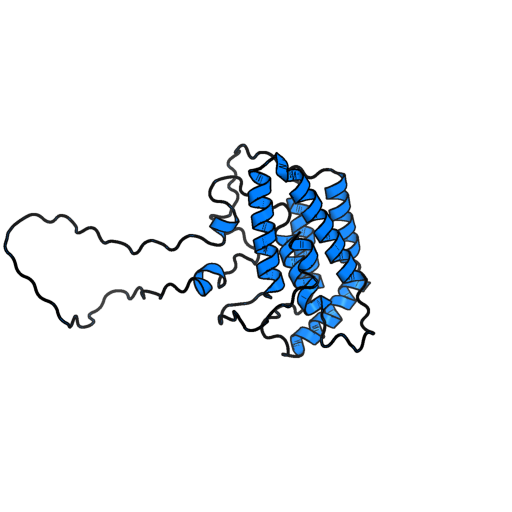.50 112 PRO A C 1
ATOM 877 O O . PRO A 1 112 ? -23.351 -5.517 -4.006 1.00 61.50 112 PRO A O 1
ATOM 880 N N . LYS A 1 113 ? -24.750 -5.054 -2.307 1.00 61.53 113 LYS A N 1
ATOM 881 C CA . LYS A 1 113 ? -25.659 -6.173 -2.592 1.00 61.53 113 LYS A CA 1
ATOM 882 C C . LYS A 1 113 ? -26.312 -5.950 -3.966 1.00 61.53 113 LYS A C 1
ATOM 884 O O . LYS A 1 113 ? -26.654 -4.801 -4.252 1.00 61.53 113 LYS A O 1
ATOM 889 N N . PRO A 1 114 ? -26.530 -7.000 -4.780 1.00 60.94 114 PRO A N 1
ATOM 890 C CA . PRO A 1 114 ? -27.325 -6.867 -5.995 1.00 60.94 114 PRO A CA 1
ATOM 891 C C . PRO A 1 114 ? -28.701 -6.288 -5.672 1.00 60.94 114 PRO A C 1
ATOM 893 O O . PRO A 1 114 ? -29.298 -6.611 -4.636 1.00 60.94 114 PRO A O 1
ATOM 896 N N . GLU A 1 115 ? -29.213 -5.449 -6.569 1.00 58.50 115 GLU A N 1
ATOM 897 C CA . GLU A 1 115 ? -30.602 -5.012 -6.495 1.00 58.50 115 GLU A CA 1
ATOM 898 C C . GLU A 1 115 ? -31.512 -6.242 -6.574 1.00 58.50 115 GLU A C 1
ATOM 900 O O . GLU A 1 115 ? -31.295 -7.159 -7.370 1.00 58.50 115 GLU A O 1
ATOM 905 N N . LYS A 1 116 ? -32.527 -6.293 -5.706 1.00 56.31 116 LYS A N 1
ATOM 906 C CA . LYS A 1 116 ? -33.526 -7.361 -5.772 1.00 56.31 116 LYS A CA 1
ATOM 907 C C . LYS A 1 116 ? -34.228 -7.261 -7.131 1.00 56.31 116 LYS A C 1
ATOM 909 O O . LYS A 1 116 ? -34.612 -6.145 -7.484 1.00 56.31 116 LYS A O 1
ATOM 914 N N . PRO A 1 117 ? -34.468 -8.378 -7.848 1.00 52.12 117 PRO A N 1
ATOM 915 C CA . PRO A 1 117 ? -35.294 -8.362 -9.048 1.00 52.12 117 PRO A CA 1
ATOM 916 C C . PRO A 1 117 ? -36.595 -7.614 -8.764 1.00 52.12 117 PRO A C 1
ATOM 918 O O . PRO A 1 117 ? -37.286 -7.922 -7.787 1.00 52.12 117 PRO A O 1
ATOM 921 N N . ALA A 1 118 ? -36.882 -6.591 -9.567 1.00 50.22 118 ALA A N 1
ATOM 922 C CA . ALA A 1 118 ? -38.010 -5.708 -9.330 1.00 50.22 118 ALA A CA 1
ATOM 923 C C . ALA A 1 118 ? -39.315 -6.493 -9.504 1.00 50.22 118 ALA A C 1
ATOM 925 O O . ALA A 1 118 ? -39.794 -6.691 -10.620 1.00 50.22 118 ALA A O 1
ATOM 926 N N . VAL A 1 119 ? -39.893 -6.942 -8.387 1.00 48.81 119 VAL A N 1
ATOM 927 C CA . VAL A 1 119 ? -41.251 -7.481 -8.364 1.00 48.81 119 VAL A CA 1
ATOM 928 C C . VAL A 1 119 ? -42.175 -6.331 -8.732 1.00 48.81 119 VAL A C 1
ATOM 930 O O . VAL A 1 119 ? -42.487 -5.479 -7.900 1.00 48.81 119 VAL A O 1
ATOM 933 N N . SER A 1 120 ? -42.581 -6.292 -9.999 1.00 45.97 120 SER A N 1
ATOM 934 C CA . SER A 1 120 ? -43.586 -5.368 -10.498 1.00 45.97 120 SER A CA 1
ATOM 935 C C . SER A 1 120 ? -44.895 -5.654 -9.772 1.00 45.97 120 SER A C 1
ATOM 937 O O . SER A 1 120 ? -45.628 -6.576 -10.138 1.00 45.97 120 SER A O 1
ATOM 939 N N . SER A 1 121 ? -45.175 -4.884 -8.721 1.00 44.38 121 SER A N 1
ATOM 940 C CA . SER A 1 121 ? -46.473 -4.892 -8.062 1.00 44.38 121 SER A CA 1
ATOM 941 C C . SER A 1 121 ? -47.534 -4.593 -9.125 1.00 44.38 121 SER A C 1
ATOM 943 O O . SER A 1 121 ? -47.439 -3.566 -9.807 1.00 44.38 121 SER A O 1
ATOM 945 N N . PRO A 1 122 ? -48.529 -5.477 -9.329 1.00 42.88 122 PRO A N 1
ATOM 946 C CA . PRO A 1 122 ? -49.594 -5.193 -10.273 1.00 42.88 122 PRO A CA 1
ATOM 947 C C . PRO A 1 122 ? -50.273 -3.889 -9.862 1.00 42.88 122 PRO A C 1
ATOM 949 O O . PRO A 1 122 ? -50.705 -3.753 -8.714 1.00 42.88 122 PRO A O 1
ATOM 952 N N . LYS A 1 123 ? -50.375 -2.925 -10.785 1.00 38.44 123 LYS A N 1
ATOM 953 C CA . LYS A 1 123 ? -51.256 -1.773 -10.573 1.00 38.44 123 LYS A CA 1
ATOM 954 C C . LYS A 1 123 ? -52.647 -2.328 -10.287 1.00 38.44 123 LYS A C 1
ATOM 956 O O . LYS A 1 123 ? -53.169 -3.083 -11.106 1.00 38.44 123 LYS A O 1
ATOM 961 N N . GLN A 1 124 ? -53.236 -1.964 -9.149 1.00 39.41 124 GLN A N 1
ATOM 962 C CA . GLN A 1 124 ? -54.628 -2.295 -8.872 1.00 39.41 124 GLN A CA 1
ATOM 963 C C . GLN A 1 124 ? -55.517 -1.533 -9.858 1.00 39.41 124 GLN A C 1
ATOM 965 O O . GLN A 1 124 ? -55.845 -0.368 -9.654 1.00 39.41 124 GLN A O 1
ATOM 970 N N . VAL A 1 125 ? -55.878 -2.210 -10.945 1.00 36.75 125 VAL A N 1
ATOM 971 C CA . VAL A 1 125 ? -57.059 -1.895 -11.744 1.00 36.75 125 VAL A CA 1
ATOM 972 C C . VAL A 1 125 ? -58.160 -2.824 -11.252 1.00 36.75 125 VAL A C 1
ATOM 974 O O . VAL A 1 125 ? -57.936 -4.018 -11.052 1.00 36.75 125 VAL A O 1
ATOM 977 N N . SER A 1 126 ? -59.323 -2.255 -10.976 1.00 39.09 126 SER A N 1
ATOM 978 C CA . SER A 1 126 ? -60.439 -2.947 -10.348 1.00 39.09 126 SER A CA 1
ATOM 979 C C . SER A 1 126 ? -61.192 -3.878 -11.307 1.00 39.09 126 SER A C 1
ATOM 981 O O . SER A 1 126 ? -61.574 -3.460 -12.396 1.00 39.09 126 SER A O 1
ATOM 983 N N . ASP A 1 127 ? -61.544 -5.047 -10.767 1.00 34.06 127 ASP A N 1
ATOM 984 C CA . ASP A 1 127 ? -62.780 -5.806 -11.021 1.00 34.06 127 ASP A CA 1
ATOM 985 C C . ASP A 1 127 ? -62.839 -6.885 -12.136 1.00 34.06 127 ASP A C 1
ATOM 987 O O . ASP A 1 127 ? -62.285 -6.787 -13.226 1.00 34.06 127 ASP A O 1
ATOM 991 N N . SER A 1 128 ? -63.636 -7.915 -11.830 1.00 37.00 128 SER A N 1
ATOM 992 C CA . SER A 1 128 ? -64.273 -8.913 -12.702 1.00 37.00 128 SER A CA 1
ATOM 993 C C . SER A 1 128 ? -63.453 -10.060 -13.354 1.00 37.00 128 SER A C 1
ATOM 995 O O . SER A 1 128 ? -63.134 -10.082 -14.536 1.00 37.00 128 SER A O 1
ATOM 997 N N . SER A 1 129 ? -63.422 -11.182 -12.617 1.00 32.81 129 SER A N 1
ATOM 998 C CA . SER A 1 129 ? -63.845 -12.527 -13.092 1.00 32.81 129 SER A CA 1
ATOM 999 C C . SER A 1 129 ? -62.853 -13.595 -13.650 1.00 32.81 129 SER A C 1
ATOM 1001 O O . SER A 1 129 ? -62.172 -13.441 -14.651 1.00 32.81 129 SER A O 1
ATOM 1003 N N . LYS A 1 130 ? -62.952 -14.787 -13.021 1.00 34.56 130 LYS A N 1
ATOM 1004 C CA . LYS A 1 130 ? -62.861 -16.176 -13.557 1.00 34.56 130 LYS A CA 1
ATOM 1005 C C . LYS A 1 130 ? -61.566 -16.715 -14.229 1.00 34.56 130 LYS A C 1
ATOM 1007 O O . LYS A 1 130 ? -61.410 -16.698 -15.439 1.00 34.56 130 LYS A O 1
ATOM 1012 N N . LYS A 1 131 ? -60.799 -17.467 -13.418 1.00 39.44 131 LYS A N 1
ATOM 1013 C CA . LYS A 1 131 ? -60.175 -18.800 -13.680 1.00 39.44 131 LYS A CA 1
ATOM 1014 C C . LYS A 1 131 ? -59.773 -19.184 -15.132 1.00 39.44 131 LYS A C 1
ATOM 1016 O O . LYS A 1 131 ? -60.644 -19.592 -15.898 1.00 39.44 131 LYS A O 1
ATOM 1021 N N . LYS A 1 132 ? -58.475 -19.459 -15.358 1.00 33.16 132 LYS A N 1
ATOM 1022 C CA . LYS A 1 132 ? -57.899 -20.837 -15.425 1.00 33.16 132 LYS A CA 1
ATOM 1023 C C . LYS A 1 132 ? -56.367 -20.837 -15.628 1.00 33.16 132 LYS A C 1
ATOM 1025 O O . LYS A 1 132 ? -55.787 -19.840 -16.031 1.00 33.16 132 LYS A O 1
ATOM 1030 N N . SER A 1 133 ? -55.738 -21.976 -15.325 1.00 43.22 133 SER A N 1
ATOM 1031 C CA . SER A 1 133 ? -54.331 -22.296 -15.630 1.00 43.22 133 SER A CA 1
ATOM 1032 C C . SER A 1 133 ? -54.150 -22.653 -17.113 1.00 43.22 133 SER A C 1
ATOM 1034 O O . SER A 1 133 ? -55.038 -23.308 -17.656 1.00 43.22 133 SER A O 1
ATOM 1036 N N . PHE A 1 134 ? -53.023 -22.288 -17.742 1.00 34.25 134 PHE A N 1
ATOM 1037 C CA . PHE A 1 134 ? -51.952 -23.234 -18.130 1.00 34.25 134 PHE A CA 1
ATOM 1038 C C . PHE A 1 134 ? -50.778 -22.542 -18.858 1.00 34.25 134 PHE A C 1
ATOM 1040 O O . PHE A 1 134 ? -50.863 -21.389 -19.270 1.00 34.25 134 PHE A O 1
ATOM 1047 N N . THR A 1 135 ? -49.647 -23.246 -18.945 1.00 42.53 135 THR A N 1
ATOM 1048 C CA . THR A 1 135 ? -48.358 -22.783 -19.487 1.00 42.53 135 THR A CA 1
ATOM 1049 C C . THR A 1 135 ? -48.328 -22.740 -21.022 1.00 42.53 135 THR A C 1
ATOM 1051 O O . THR A 1 135 ? -48.951 -23.592 -21.648 1.00 42.53 135 THR A O 1
ATOM 1054 N N . ASN A 1 136 ? -47.490 -21.850 -21.587 1.00 32.09 136 ASN A N 1
ATOM 1055 C CA . ASN A 1 136 ? -46.588 -22.042 -22.751 1.00 32.09 136 ASN A CA 1
ATOM 1056 C C . ASN A 1 136 ? -46.606 -20.968 -23.866 1.00 32.09 136 ASN A C 1
ATOM 1058 O O . ASN A 1 136 ? -47.537 -20.878 -24.654 1.00 32.09 136 ASN A O 1
ATOM 1062 N N . PHE A 1 137 ? -45.428 -20.340 -24.015 1.00 40.81 137 PHE A N 1
ATOM 1063 C CA . PHE A 1 137 ? -44.800 -19.821 -25.244 1.00 40.81 137 PHE A CA 1
ATOM 1064 C C . PHE A 1 137 ? -45.376 -18.604 -26.004 1.00 40.81 137 PHE A C 1
ATOM 1066 O O . PHE A 1 137 ? -46.570 -18.364 -26.098 1.00 40.81 137 PHE A O 1
ATOM 1073 N N . ARG A 1 138 ? -44.422 -17.889 -26.631 1.00 47.56 138 ARG A N 1
ATOM 1074 C CA . ARG A 1 138 ? -44.540 -16.737 -27.549 1.00 47.56 138 ARG A CA 1
ATOM 1075 C C . ARG A 1 138 ? -45.179 -15.455 -26.992 1.00 47.56 138 ARG A C 1
ATOM 1077 O O . ARG A 1 138 ? -46.372 -15.220 -27.127 1.00 47.56 138 ARG A O 1
ATOM 1084 N N . VAL A 1 139 ? -44.308 -14.523 -26.603 1.00 31.95 139 VAL A N 1
ATOM 1085 C CA . VAL A 1 139 ? -44.491 -13.101 -26.938 1.00 31.95 139 VAL A CA 1
ATOM 1086 C C . VAL A 1 139 ? -43.503 -12.778 -28.060 1.00 31.95 139 VAL A C 1
ATOM 1088 O O . VAL A 1 139 ? -42.312 -13.054 -27.930 1.00 31.95 139 VAL A O 1
ATOM 1091 N N . LEU A 1 140 ? -44.000 -12.259 -29.184 1.00 33.34 140 LEU A N 1
ATOM 1092 C CA . LEU A 1 140 ? -43.165 -11.767 -30.284 1.00 33.34 140 LEU A CA 1
ATOM 1093 C C . LEU A 1 140 ? -42.625 -10.375 -29.927 1.00 33.34 140 LEU A C 1
ATOM 1095 O O . LEU A 1 140 ? -43.326 -9.577 -29.310 1.00 33.34 140 LEU A O 1
ATOM 1099 N N . CYS A 1 141 ? -41.387 -10.070 -30.314 1.00 38.66 141 CYS A N 1
ATOM 1100 C CA . CYS A 1 141 ? -40.763 -8.787 -29.994 1.00 38.66 141 CYS A CA 1
ATOM 1101 C C . CYS A 1 141 ? -41.425 -7.627 -30.755 1.00 38.66 141 CYS A C 1
ATOM 1103 O O . CYS A 1 141 ? -41.249 -7.510 -31.966 1.00 38.66 141 CYS A O 1
ATOM 1105 N N . SER A 1 142 ? -42.101 -6.721 -30.043 1.00 28.67 142 SER A N 1
ATOM 1106 C CA . SER A 1 142 ? -42.633 -5.473 -30.605 1.00 28.67 142 SER A CA 1
ATOM 1107 C C . SER A 1 142 ? -42.338 -4.259 -29.711 1.00 28.67 142 SER A C 1
ATOM 1109 O O . SER A 1 142 ? -43.165 -3.843 -28.905 1.00 28.67 142 SER A O 1
ATOM 1111 N N . GLY A 1 143 ? -41.147 -3.680 -29.886 1.00 40.56 143 GLY A N 1
ATOM 1112 C CA . GLY A 1 143 ? -40.919 -2.236 -29.743 1.00 40.56 143 GLY A CA 1
ATOM 1113 C C . GLY A 1 143 ? -41.160 -1.552 -28.389 1.00 40.56 143 GLY A C 1
ATOM 1114 O O . GLY A 1 143 ? -41.944 -0.612 -28.334 1.00 40.56 143 GLY A O 1
ATOM 1115 N N . ALA A 1 144 ? -40.393 -1.893 -27.348 1.00 32.47 144 ALA A N 1
ATOM 1116 C CA . ALA A 1 144 ? -40.047 -0.931 -26.291 1.00 32.47 144 ALA A CA 1
ATOM 1117 C C . ALA A 1 144 ? -38.703 -1.284 -25.625 1.00 32.47 144 ALA A C 1
ATOM 1119 O O . ALA A 1 144 ? -38.487 -2.425 -25.232 1.00 32.47 144 ALA A O 1
ATOM 1120 N N . ASN A 1 145 ? -37.819 -0.285 -25.538 1.00 33.03 145 ASN A N 1
ATOM 1121 C CA . ASN A 1 145 ? -36.567 -0.192 -24.771 1.00 33.03 145 ASN A CA 1
ATOM 1122 C C . ASN A 1 145 ? -36.015 -1.496 -24.130 1.00 33.03 145 ASN A C 1
ATOM 1124 O O . ASN A 1 145 ? -36.414 -1.878 -23.029 1.00 33.03 145 ASN A O 1
ATOM 1128 N N . GLN A 1 146 ? -35.036 -2.143 -24.777 1.00 31.00 146 GLN A N 1
ATOM 1129 C CA . GLN A 1 146 ? -34.327 -3.296 -24.203 1.00 31.00 146 GLN A CA 1
ATOM 1130 C C . GLN A 1 146 ? -33.381 -2.868 -23.068 1.00 31.00 146 GLN A C 1
ATOM 1132 O O . GLN A 1 146 ? -32.178 -2.703 -23.268 1.00 31.00 146 GLN A O 1
ATOM 1137 N N . GLN A 1 147 ? -33.902 -2.778 -21.845 1.00 37.00 147 GLN A N 1
ATOM 1138 C CA . GLN A 1 147 ? -33.072 -3.052 -20.674 1.00 37.00 147 GLN A CA 1
ATOM 1139 C C . GLN A 1 147 ? -32.742 -4.547 -20.690 1.00 37.00 147 GLN A C 1
ATOM 1141 O O . GLN A 1 147 ? -33.578 -5.383 -20.350 1.00 37.00 147 GLN A O 1
ATOM 1146 N N . GLN A 1 148 ? -31.536 -4.892 -21.148 1.00 33.03 148 GLN A N 1
ATOM 1147 C CA . GLN A 1 148 ? -31.038 -6.260 -21.048 1.00 33.03 148 GLN A CA 1
ATOM 1148 C C . GLN A 1 148 ? -31.036 -6.678 -19.575 1.00 33.03 148 GLN A C 1
ATOM 1150 O O . GLN A 1 148 ? -30.453 -5.994 -18.732 1.00 33.03 148 GLN A O 1
ATOM 1155 N N . VAL A 1 149 ? -31.660 -7.818 -19.274 1.00 40.59 149 VAL A N 1
ATOM 1156 C CA . VAL A 1 149 ? -31.490 -8.496 -17.985 1.00 40.59 149 VAL A CA 1
ATOM 1157 C C . VAL A 1 149 ? -30.077 -9.070 -17.982 1.00 40.59 149 VAL A C 1
ATOM 1159 O O . VAL A 1 149 ? -29.853 -10.204 -18.397 1.00 40.59 149 VAL A O 1
ATOM 1162 N N . GLN A 1 150 ? -29.108 -8.234 -17.608 1.00 42.88 150 GLN A N 1
ATOM 1163 C CA . GLN A 1 150 ? -27.715 -8.637 -17.522 1.00 42.88 150 GLN A CA 1
ATOM 1164 C C . GLN A 1 150 ? -27.584 -9.694 -16.424 1.00 42.88 150 GLN A C 1
ATOM 1166 O O . GLN A 1 150 ? -27.977 -9.467 -15.279 1.00 42.88 150 GLN A O 1
ATOM 1171 N N . GLU A 1 151 ? -27.060 -10.858 -16.797 1.00 39.72 151 GLU A N 1
ATOM 1172 C CA . GLU A 1 151 ? -26.884 -11.991 -15.897 1.00 39.72 151 GLU A CA 1
ATOM 1173 C C . GLU A 1 151 ? -26.019 -11.584 -14.694 1.00 39.72 151 GLU A C 1
ATOM 1175 O O . GLU A 1 151 ? -24.952 -10.983 -14.853 1.00 39.72 151 GLU A O 1
ATOM 1180 N N . TYR A 1 152 ? -26.504 -11.860 -13.479 1.00 45.09 152 TYR A N 1
ATOM 1181 C CA . TYR A 1 152 ? -25.807 -11.474 -12.253 1.00 45.09 152 TYR A CA 1
ATOM 1182 C C . TYR A 1 152 ? -24.630 -12.420 -11.987 1.00 45.09 152 TYR A C 1
ATOM 1184 O O . TYR A 1 152 ? -24.715 -13.349 -11.186 1.00 45.09 152 TYR A O 1
ATOM 1192 N N . ASP A 1 153 ? -23.510 -12.150 -12.652 1.00 46.28 153 ASP A N 1
ATOM 1193 C CA . ASP A 1 153 ? -22.217 -12.706 -12.280 1.00 46.28 153 ASP A CA 1
ATOM 1194 C C . ASP A 1 153 ? -21.624 -11.879 -11.116 1.00 46.28 153 ASP A C 1
ATOM 1196 O O . ASP A 1 153 ? -21.211 -10.728 -11.328 1.00 46.28 153 ASP A O 1
ATOM 1200 N N . PRO A 1 154 ? -21.536 -12.431 -9.887 1.00 44.50 154 PRO A N 1
ATOM 1201 C CA . PRO A 1 154 ? -20.950 -11.727 -8.750 1.00 44.50 154 PRO A CA 1
ATOM 1202 C C . PRO A 1 154 ? -19.469 -11.387 -8.962 1.00 44.50 154 PRO A C 1
ATOM 1204 O O . PRO A 1 154 ? -18.992 -10.410 -8.387 1.00 44.50 154 PRO A O 1
ATOM 1207 N N . THR A 1 155 ? -18.732 -12.134 -9.792 1.00 45.84 155 THR A N 1
ATOM 1208 C CA . THR A 1 155 ? -17.336 -11.804 -10.109 1.00 45.84 155 THR A CA 1
ATOM 1209 C C . THR A 1 155 ? -17.261 -10.492 -10.893 1.00 45.84 155 THR A C 1
ATOM 1211 O O . THR A 1 155 ? -16.450 -9.628 -10.551 1.00 45.84 155 THR A O 1
ATOM 1214 N N . THR A 1 156 ? -18.183 -10.261 -11.840 1.00 48.19 156 THR A N 1
ATOM 1215 C CA . THR A 1 156 ? -18.266 -8.971 -12.542 1.00 48.19 156 THR A CA 1
ATOM 1216 C C . THR A 1 156 ? -18.711 -7.840 -11.627 1.00 48.19 156 THR A C 1
ATOM 1218 O O . THR A 1 156 ? -18.097 -6.772 -11.622 1.00 48.19 156 THR A O 1
ATOM 1221 N N . HIS A 1 157 ? -19.744 -8.064 -10.811 1.00 45.88 157 HIS A N 1
ATOM 1222 C CA . HIS A 1 157 ? -20.303 -7.009 -9.973 1.00 45.88 157 HIS A CA 1
ATOM 1223 C C . HIS A 1 157 ? -19.305 -6.514 -8.919 1.00 45.88 157 HIS A C 1
ATOM 1225 O O . HIS A 1 157 ? -19.240 -5.315 -8.649 1.00 45.88 157 HIS A O 1
ATOM 1231 N N . TYR A 1 158 ? -18.502 -7.422 -8.358 1.00 43.34 158 TYR A N 1
ATOM 1232 C CA . TYR A 1 158 ? -17.544 -7.088 -7.312 1.00 43.34 158 TYR A CA 1
ATOM 1233 C C . TYR A 1 158 ? -16.185 -6.599 -7.840 1.00 43.34 158 TYR A C 1
ATOM 1235 O O . TYR A 1 158 ? -15.585 -5.744 -7.192 1.00 43.34 158 TYR A O 1
ATOM 1243 N N . PHE A 1 159 ? -15.697 -7.061 -9.001 1.00 49.16 159 PHE A N 1
ATOM 1244 C CA . PHE A 1 159 ? -14.321 -6.753 -9.437 1.00 49.16 159 PHE A CA 1
ATOM 1245 C C . PHE A 1 159 ? -14.182 -5.878 -10.701 1.00 49.16 159 PHE A C 1
ATOM 1247 O O . PHE A 1 159 ? -13.144 -5.240 -10.858 1.00 49.16 159 PHE A O 1
ATOM 1254 N N . CYS A 1 160 ? -15.200 -5.744 -11.565 1.00 46.62 160 CYS A N 1
ATOM 1255 C CA . CYS A 1 160 ? -15.048 -5.085 -12.880 1.00 46.62 160 CYS A CA 1
ATOM 1256 C C . CYS A 1 160 ? -15.082 -3.544 -12.914 1.00 46.62 160 CYS A C 1
ATOM 1258 O O . CYS A 1 160 ? -15.011 -2.969 -14.004 1.00 46.62 160 CYS A O 1
ATOM 1260 N N . LYS A 1 161 ? -15.266 -2.843 -11.788 1.00 48.50 161 LYS A N 1
ATOM 1261 C CA . LYS A 1 161 ? -15.431 -1.373 -11.773 1.00 48.50 161 LYS A CA 1
ATOM 1262 C C . LYS A 1 161 ? -14.332 -0.671 -10.979 1.00 48.50 161 LYS A C 1
ATOM 1264 O O . LYS A 1 161 ? -13.687 -1.257 -10.120 1.00 48.50 161 LYS A O 1
ATOM 1269 N N . TYR A 1 162 ? -14.157 0.622 -11.263 1.00 45.69 162 TYR A N 1
ATOM 1270 C CA . TYR A 1 162 ? -13.076 1.513 -10.802 1.00 45.69 162 TYR A CA 1
ATOM 1271 C C . TYR A 1 162 ? -13.038 1.776 -9.267 1.00 45.69 162 TYR A C 1
ATOM 1273 O O . TYR A 1 162 ? -12.453 2.752 -8.808 1.00 45.69 162 TYR A O 1
ATOM 1281 N N . GLY A 1 163 ? -13.628 0.913 -8.431 1.00 45.78 163 GLY A N 1
ATOM 1282 C CA . GLY A 1 163 ? -13.638 1.041 -6.966 1.00 45.78 163 GLY A CA 1
ATOM 1283 C C . GLY A 1 163 ? -12.251 0.969 -6.309 1.00 45.78 163 GLY A C 1
ATOM 1284 O O . GLY A 1 163 ? -12.076 1.430 -5.183 1.00 45.78 163 GLY A O 1
ATOM 1285 N N . SER A 1 164 ? -11.243 0.451 -7.017 1.00 47.91 164 SER A N 1
ATOM 1286 C CA . SER A 1 164 ? -9.832 0.488 -6.614 1.00 47.91 164 SER A CA 1
ATOM 1287 C C . SER A 1 164 ? -9.036 1.663 -7.214 1.00 47.91 164 SER A C 1
ATOM 1289 O O . SER A 1 164 ? -7.882 1.857 -6.833 1.00 47.91 164 SER A O 1
ATOM 1291 N N . SER A 1 165 ? -9.619 2.485 -8.095 1.00 43.00 165 SER A N 1
ATOM 1292 C CA . SER A 1 165 ? -8.927 3.546 -8.844 1.00 43.00 165 SER A CA 1
ATOM 1293 C C . SER A 1 165 ? -9.618 4.916 -8.735 1.00 43.00 165 SER A C 1
ATOM 1295 O O . SER A 1 165 ? -10.482 5.276 -9.524 1.00 43.00 165 SER A O 1
ATOM 1297 N N . PHE A 1 166 ? -9.162 5.709 -7.759 1.00 44.66 166 PHE A N 1
ATOM 1298 C CA . PHE A 1 166 ? -9.259 7.178 -7.686 1.00 44.66 166 PHE A CA 1
ATOM 1299 C C . PHE A 1 166 ? -10.441 7.878 -8.394 1.00 44.66 166 PHE A C 1
ATOM 1301 O O . PHE A 1 166 ? -10.249 8.717 -9.274 1.00 44.66 166 PHE A O 1
ATOM 1308 N N . HIS A 1 167 ? -11.645 7.716 -7.844 1.00 36.41 167 HIS A N 1
ATOM 1309 C CA . HIS A 1 167 ? -12.388 8.902 -7.410 1.00 36.41 167 HIS A CA 1
ATOM 1310 C C . HIS A 1 167 ? -13.327 8.603 -6.243 1.00 36.41 167 HIS A C 1
ATOM 1312 O O . HIS A 1 167 ? -13.817 7.488 -6.077 1.00 36.41 167 HIS A O 1
ATOM 1318 N N . GLN A 1 168 ? -13.622 9.635 -5.450 1.00 43.53 168 GLN A N 1
ATOM 1319 C CA . GLN A 1 168 ? -14.792 9.621 -4.579 1.00 43.53 168 GLN A CA 1
ATOM 1320 C C . GLN A 1 168 ? -16.037 9.670 -5.473 1.00 43.53 168 GLN A C 1
ATOM 1322 O O . GLN A 1 168 ? -16.463 10.751 -5.888 1.00 43.53 168 GLN A O 1
ATOM 1327 N N . LEU A 1 169 ? -16.608 8.501 -5.785 1.00 37.91 169 LEU A N 1
ATOM 1328 C CA . LEU A 1 169 ? -17.938 8.399 -6.396 1.00 37.91 169 LEU A CA 1
ATOM 1329 C C . LEU A 1 169 ? -18.922 9.276 -5.596 1.00 37.91 169 LEU A C 1
ATOM 1331 O O . LEU A 1 169 ? -18.761 9.367 -4.381 1.00 37.91 169 LEU A O 1
ATOM 1335 N N . PRO A 1 170 ? -19.952 9.910 -6.186 1.00 37.41 170 PRO A N 1
ATOM 1336 C CA . PRO A 1 170 ? -20.803 10.850 -5.445 1.00 37.41 170 PRO A CA 1
ATOM 1337 C C . PRO A 1 170 ? -21.463 10.293 -4.167 1.00 37.41 170 PRO A C 1
ATOM 1339 O O . PRO A 1 170 ? -21.685 11.055 -3.235 1.00 37.41 170 PRO A O 1
ATOM 1342 N N . HIS A 1 171 ? -21.688 8.976 -4.081 1.00 43.19 171 HIS A N 1
ATOM 1343 C CA . HIS A 1 171 ? -22.168 8.255 -2.885 1.00 43.19 171 HIS A CA 1
ATOM 1344 C C . HIS A 1 171 ? -21.047 7.784 -1.920 1.00 43.19 171 HIS A C 1
ATOM 1346 O O . HIS A 1 171 ? -21.318 7.360 -0.797 1.00 43.19 171 HIS A O 1
ATOM 1352 N N . MET A 1 172 ? -19.782 7.845 -2.351 1.00 40.34 172 MET A N 1
ATOM 1353 C CA . MET A 1 172 ? -18.566 7.714 -1.531 1.00 40.34 172 MET A CA 1
ATOM 1354 C C . MET A 1 172 ? -17.908 9.066 -1.210 1.00 40.34 172 MET A C 1
ATOM 1356 O O . MET A 1 172 ? -16.920 9.101 -0.474 1.00 40.34 172 MET A O 1
ATOM 1360 N N . ARG A 1 173 ? -18.443 10.194 -1.705 1.00 42.41 173 ARG A N 1
ATOM 1361 C CA . ARG A 1 173 ? -18.131 11.504 -1.128 1.00 42.41 173 ARG A CA 1
ATOM 1362 C C . ARG A 1 173 ? -18.467 11.414 0.351 1.00 42.41 173 ARG A C 1
ATOM 1364 O O . ARG A 1 173 ? -19.613 11.166 0.719 1.00 42.41 173 ARG A O 1
ATOM 1371 N N . MET A 1 174 ? -17.462 11.622 1.192 1.00 45.16 174 MET A N 1
ATOM 1372 C CA . MET A 1 174 ? -17.696 11.842 2.611 1.00 45.16 174 MET A CA 1
ATOM 1373 C C . MET A 1 174 ? -18.323 13.230 2.715 1.00 45.16 174 MET A C 1
ATOM 1375 O O . MET A 1 174 ? -17.614 14.233 2.729 1.00 45.16 174 MET A O 1
ATOM 1379 N N . ALA A 1 175 ? -19.653 13.266 2.622 1.00 34.34 175 ALA A N 1
ATOM 1380 C CA . ALA A 1 175 ? -20.430 14.492 2.593 1.00 34.34 175 ALA A CA 1
ATOM 1381 C C . ALA A 1 175 ? -20.109 15.348 3.823 1.00 34.34 175 ALA A C 1
ATOM 1383 O O . ALA A 1 175 ? -19.797 14.818 4.889 1.00 34.34 175 ALA A O 1
ATOM 1384 N N . ALA A 1 176 ? -20.187 16.670 3.670 1.00 37.03 176 ALA A N 1
ATOM 1385 C CA . ALA A 1 176 ? -19.791 17.641 4.690 1.00 37.03 176 ALA A CA 1
ATOM 1386 C C . ALA A 1 176 ? -20.797 17.759 5.858 1.00 37.03 176 ALA A C 1
ATOM 1388 O O . ALA A 1 176 ? -20.995 18.837 6.412 1.00 37.03 176 ALA A O 1
ATOM 1389 N N . PHE A 1 177 ? -21.435 16.650 6.237 1.00 36.88 177 PHE A N 1
ATOM 1390 C CA . PHE A 1 177 ? -22.206 16.544 7.465 1.00 36.88 177 PHE A CA 1
ATOM 1391 C C . PHE A 1 177 ? -21.240 16.277 8.624 1.00 36.88 177 PHE A C 1
ATOM 1393 O O . PHE A 1 177 ? -20.436 15.343 8.589 1.00 36.88 177 PHE A O 1
ATOM 1400 N N . ALA A 1 178 ? -21.294 17.140 9.639 1.00 43.12 178 ALA A N 1
ATOM 1401 C CA . ALA A 1 178 ? -20.432 17.089 10.815 1.00 43.12 178 ALA A CA 1
ATOM 1402 C C . ALA A 1 178 ? -20.883 15.974 11.777 1.00 43.12 178 ALA A C 1
ATOM 1404 O O . ALA A 1 178 ? -21.477 16.225 12.824 1.00 43.12 178 ALA A O 1
ATOM 1405 N N . GLU A 1 179 ? -20.635 14.724 11.390 1.00 45.09 179 GLU A N 1
ATOM 1406 C CA . GLU A 1 179 ? -21.096 13.542 12.117 1.00 45.09 179 GLU A CA 1
ATOM 1407 C C . GLU A 1 179 ? -19.997 12.925 12.990 1.00 45.09 179 GLU A C 1
ATOM 1409 O O . GLU A 1 179 ? -18.821 12.869 12.618 1.00 45.09 179 GLU A O 1
ATOM 1414 N N . LYS A 1 180 ? -20.400 12.456 14.178 1.00 46.31 180 LYS A N 1
ATOM 1415 C CA . LYS A 1 180 ? -19.519 11.985 15.258 1.00 46.31 180 LYS A CA 1
ATOM 1416 C C . LYS A 1 180 ? -18.864 10.637 14.934 1.00 46.31 180 LYS A C 1
ATOM 1418 O O . LYS A 1 180 ? -19.215 9.615 15.521 1.00 46.31 180 LYS A O 1
ATOM 1423 N N . ARG A 1 181 ? -17.870 10.627 14.045 1.00 49.25 181 ARG A N 1
ATOM 1424 C CA . ARG A 1 181 ? -16.945 9.489 13.957 1.00 49.25 181 ARG A CA 1
ATOM 1425 C C . ARG A 1 181 ? -16.214 9.351 15.299 1.00 49.25 181 ARG A C 1
ATOM 1427 O O . ARG A 1 181 ? -15.702 10.367 15.775 1.00 49.25 181 ARG A O 1
ATOM 1434 N N . PRO A 1 182 ? -16.067 8.147 15.878 1.00 52.09 182 PRO A N 1
ATOM 1435 C CA . PRO A 1 182 ? -14.954 7.915 16.787 1.00 52.09 182 PRO A CA 1
ATOM 1436 C C . PRO A 1 182 ? -13.667 8.152 15.975 1.00 52.09 182 PRO A C 1
ATOM 1438 O O . PRO A 1 182 ? -13.490 7.519 14.927 1.00 52.09 182 PRO A O 1
ATOM 1441 N N . PRO A 1 183 ? -12.796 9.101 16.356 1.00 60.12 183 PRO A N 1
ATOM 1442 C CA . PRO A 1 183 ? -11.624 9.397 15.553 1.00 60.12 183 PRO A CA 1
ATOM 1443 C C . PRO A 1 183 ? -10.642 8.228 15.651 1.00 60.12 183 PRO A C 1
ATOM 1445 O O . PRO A 1 183 ? -10.053 7.985 16.706 1.00 60.12 183 PRO A O 1
ATOM 1448 N N . ILE A 1 184 ? -10.404 7.535 14.533 1.00 67.56 184 ILE A N 1
ATOM 1449 C CA . ILE A 1 184 ? -9.164 6.775 14.357 1.00 67.56 184 ILE A CA 1
ATOM 1450 C C . ILE A 1 184 ? -8.031 7.795 14.216 1.00 67.56 184 ILE A C 1
ATOM 1452 O O . ILE A 1 184 ? -7.615 8.169 13.123 1.00 67.56 184 ILE A O 1
ATOM 1456 N N . SER A 1 185 ? -7.577 8.284 15.367 1.00 74.50 185 SER A N 1
ATOM 1457 C CA . SER A 1 185 ? -6.364 9.077 15.486 1.00 74.50 185 SER A CA 1
ATOM 1458 C C . SER A 1 185 ? -5.165 8.146 15.360 1.00 74.50 185 SER A C 1
ATOM 1460 O O . SER A 1 185 ? -5.091 7.123 16.043 1.00 74.50 185 SER A O 1
ATOM 1462 N N . PHE A 1 186 ? -4.227 8.483 14.480 1.00 84.81 186 PHE A N 1
ATOM 1463 C CA . PHE A 1 186 ? -2.961 7.771 14.375 1.00 84.81 186 PHE A CA 1
ATOM 1464 C C . PHE A 1 186 ? -1.973 8.377 15.385 1.00 84.81 186 PHE A C 1
ATOM 1466 O O . PHE A 1 186 ? -1.664 9.565 15.274 1.00 84.81 186 PHE A O 1
ATOM 1473 N N . PRO A 1 187 ? -1.426 7.591 16.335 1.00 89.88 187 PRO A N 1
ATOM 1474 C CA . PRO A 1 187 ? -0.338 8.038 17.199 1.00 89.88 187 PRO A CA 1
ATOM 1475 C C . PRO A 1 187 ? 0.799 8.698 16.409 1.00 89.88 187 PRO A C 1
ATOM 1477 O O . PRO A 1 187 ? 1.151 8.246 15.317 1.00 89.88 187 PRO A O 1
ATOM 1480 N N . ILE A 1 188 ? 1.429 9.730 16.978 1.00 91.62 188 ILE A N 1
ATOM 1481 C CA . ILE A 1 188 ? 2.484 10.508 16.300 1.00 91.62 188 ILE A CA 1
ATOM 1482 C C . ILE A 1 188 ? 3.622 9.597 15.796 1.00 91.62 188 ILE A C 1
ATOM 1484 O O . ILE A 1 188 ? 4.100 9.780 14.679 1.00 91.62 188 ILE A O 1
ATOM 1488 N N . ALA A 1 189 ? 3.987 8.553 16.549 1.00 94.69 189 ALA A N 1
ATOM 1489 C CA . ALA A 1 189 ? 4.969 7.544 16.137 1.00 94.69 189 ALA A CA 1
ATOM 1490 C C . ALA A 1 189 ? 4.564 6.762 14.866 1.00 94.69 189 ALA A C 1
ATOM 1492 O O . ALA A 1 189 ? 5.418 6.416 14.043 1.00 94.69 189 ALA A O 1
ATOM 1493 N N . HIS A 1 190 ? 3.267 6.516 14.655 1.00 94.56 190 HIS A N 1
ATOM 1494 C CA . HIS A 1 190 ? 2.750 5.903 13.431 1.00 94.56 190 HIS A CA 1
ATOM 1495 C C . HIS A 1 190 ? 2.795 6.882 12.255 1.00 94.56 190 HIS A C 1
ATOM 1497 O O . HIS A 1 190 ? 3.281 6.511 11.188 1.00 94.56 190 HIS A O 1
ATOM 1503 N N . LEU A 1 191 ? 2.398 8.144 12.451 1.00 94.25 191 LEU A N 1
ATOM 1504 C CA . LEU A 1 191 ? 2.512 9.186 11.420 1.00 94.25 191 LEU A CA 1
ATOM 1505 C C . LEU A 1 191 ? 3.976 9.414 11.000 1.00 94.25 191 LEU A C 1
ATOM 1507 O O . LEU A 1 191 ? 4.286 9.441 9.808 1.00 94.25 191 LEU A O 1
ATOM 1511 N N . GLN A 1 192 ? 4.897 9.477 11.966 1.00 95.56 192 GLN A N 1
ATOM 1512 C CA . GLN A 1 192 ? 6.344 9.533 11.730 1.00 95.56 192 GLN A CA 1
ATOM 1513 C C . GLN A 1 192 ? 6.852 8.300 10.967 1.00 95.56 192 GLN A C 1
ATOM 1515 O O . GLN A 1 192 ? 7.648 8.447 10.041 1.00 95.56 192 GLN A O 1
ATOM 1520 N N . SER A 1 193 ? 6.371 7.097 11.298 1.00 97.25 193 SER A N 1
ATOM 1521 C CA . SER A 1 193 ? 6.741 5.860 10.592 1.00 97.25 193 SER A CA 1
ATOM 1522 C C . SER A 1 193 ? 6.254 5.848 9.139 1.00 97.25 193 SER A C 1
ATOM 1524 O O . SER A 1 193 ? 7.016 5.483 8.243 1.00 97.25 193 SER A O 1
ATOM 1526 N N . ILE A 1 194 ? 5.023 6.300 8.879 1.00 96.19 194 ILE A N 1
ATOM 1527 C CA . ILE A 1 194 ? 4.457 6.414 7.526 1.00 96.19 194 ILE A CA 1
ATOM 1528 C C . ILE A 1 194 ? 5.228 7.460 6.710 1.00 96.19 194 ILE A C 1
ATOM 1530 O O . ILE A 1 194 ? 5.636 7.178 5.582 1.00 96.19 194 ILE A O 1
ATOM 1534 N N . LEU A 1 195 ? 5.521 8.630 7.289 1.00 96.44 195 LEU A N 1
ATOM 1535 C CA . LEU A 1 195 ? 6.338 9.663 6.646 1.00 96.44 195 LEU A CA 1
ATOM 1536 C C . LEU A 1 195 ? 7.768 9.173 6.365 1.00 96.44 195 LEU A C 1
ATOM 1538 O O . LEU A 1 195 ? 8.316 9.443 5.296 1.00 96.44 195 LEU A O 1
ATOM 1542 N N . ALA A 1 196 ? 8.369 8.416 7.286 1.00 97.62 196 ALA A N 1
ATOM 1543 C CA . ALA A 1 196 ? 9.669 7.785 7.078 1.00 97.62 196 ALA A CA 1
ATOM 1544 C C . ALA A 1 196 ? 9.627 6.723 5.967 1.00 97.62 196 ALA A C 1
ATOM 1546 O O . ALA A 1 196 ? 10.614 6.570 5.250 1.00 97.62 196 ALA A O 1
ATOM 1547 N N . CYS A 1 197 ? 8.507 6.016 5.782 1.00 97.81 197 CYS A N 1
ATOM 1548 C CA . CYS A 1 197 ? 8.313 5.117 4.643 1.00 97.81 197 CYS A CA 1
ATOM 1549 C C . CYS A 1 197 ? 8.194 5.890 3.327 1.00 97.81 197 CYS A C 1
ATOM 1551 O O . CYS A 1 197 ? 8.904 5.568 2.381 1.00 97.81 197 CYS A O 1
ATOM 1553 N N . ALA A 1 198 ? 7.390 6.956 3.280 1.00 96.88 198 ALA A N 1
ATOM 1554 C CA . ALA A 1 198 ? 7.263 7.795 2.089 1.00 96.88 198 ALA A CA 1
ATOM 1555 C C . ALA A 1 198 ? 8.617 8.396 1.664 1.00 96.88 198 ALA A C 1
ATOM 1557 O O . ALA A 1 198 ? 9.025 8.240 0.516 1.00 96.88 198 ALA A O 1
ATOM 1558 N N . LYS A 1 199 ? 9.384 8.965 2.608 1.00 96.56 199 LYS A N 1
ATOM 1559 C CA . LYS A 1 199 ? 10.754 9.462 2.361 1.00 96.56 199 LYS A CA 1
ATOM 1560 C C . LYS A 1 199 ? 11.718 8.376 1.861 1.00 96.56 199 LYS A C 1
ATOM 1562 O O . LYS A 1 199 ? 12.620 8.679 1.093 1.00 96.56 199 LYS A O 1
ATOM 1567 N N . LYS A 1 200 ? 11.540 7.121 2.287 1.00 97.00 200 LYS A N 1
ATOM 1568 C CA . LYS A 1 200 ? 12.340 5.962 1.842 1.00 97.00 200 LYS A CA 1
ATOM 1569 C C . LYS A 1 200 ? 11.922 5.414 0.471 1.00 97.00 200 LYS A C 1
ATOM 1571 O O . LYS A 1 200 ? 12.717 4.699 -0.131 1.00 97.00 200 LYS A O 1
ATOM 1576 N N . LEU A 1 201 ? 10.699 5.701 0.021 1.00 96.50 201 LEU A N 1
ATOM 1577 C CA . LEU A 1 201 ? 10.117 5.226 -1.241 1.00 96.50 201 LEU A CA 1
ATOM 1578 C C . LEU A 1 201 ? 10.259 6.235 -2.388 1.00 96.50 201 LEU A C 1
ATOM 1580 O O . LEU A 1 201 ? 10.351 5.828 -3.540 1.00 96.50 201 LEU A O 1
ATOM 1584 N N . LEU A 1 202 ? 10.286 7.533 -2.079 1.00 96.06 202 LEU A N 1
ATOM 1585 C CA . LEU A 1 202 ? 10.293 8.627 -3.055 1.00 96.06 202 LEU A CA 1
ATOM 1586 C C . LEU A 1 202 ? 11.699 9.200 -3.330 1.00 96.06 202 LEU A C 1
ATOM 1588 O O . LEU A 1 202 ? 11.831 10.389 -3.610 1.00 96.06 202 LEU A O 1
ATOM 1592 N N . THR A 1 203 ? 12.759 8.387 -3.233 1.00 96.38 203 THR A N 1
ATOM 1593 C CA . THR A 1 203 ? 14.118 8.833 -3.606 1.00 96.38 203 THR A CA 1
ATOM 1594 C C . THR A 1 203 ? 14.332 8.665 -5.120 1.00 96.38 203 THR A C 1
ATOM 1596 O O . THR A 1 203 ? 13.903 7.643 -5.668 1.00 96.38 203 THR A O 1
ATOM 1599 N N . PRO A 1 204 ? 14.970 9.619 -5.830 1.00 95.75 204 PRO A N 1
ATOM 1600 C CA . PRO A 1 204 ? 15.091 9.572 -7.294 1.00 95.75 204 PRO A CA 1
ATOM 1601 C C . PRO A 1 204 ? 15.733 8.286 -7.833 1.00 95.75 204 PRO A C 1
ATOM 1603 O O . PRO A 1 204 ? 15.331 7.770 -8.874 1.00 95.75 204 PRO A O 1
ATOM 1606 N N . GLU A 1 205 ? 16.696 7.734 -7.098 1.00 94.12 205 GLU A N 1
ATOM 1607 C CA . GLU A 1 205 ? 17.466 6.542 -7.464 1.00 94.12 205 GLU A CA 1
ATOM 1608 C C . GLU A 1 205 ? 16.589 5.285 -7.402 1.00 94.12 205 GLU A C 1
ATOM 1610 O O . GLU A 1 205 ? 16.638 4.431 -8.290 1.00 94.12 205 GLU A O 1
ATOM 1615 N N . LEU A 1 206 ? 15.748 5.185 -6.365 1.00 93.31 206 LEU A N 1
ATOM 1616 C CA . LEU A 1 206 ? 14.801 4.086 -6.209 1.00 93.31 206 LEU A CA 1
ATOM 1617 C C . LEU A 1 206 ? 13.668 4.184 -7.235 1.00 93.31 206 LEU A C 1
ATOM 1619 O O . LEU A 1 206 ? 13.313 3.174 -7.838 1.00 93.31 206 LEU A O 1
ATOM 1623 N N . LEU A 1 207 ? 13.132 5.387 -7.458 1.00 94.38 207 LEU A N 1
ATOM 1624 C CA . LEU A 1 207 ? 12.078 5.625 -8.443 1.00 94.38 207 LEU A CA 1
ATOM 1625 C C . LEU A 1 207 ? 12.547 5.277 -9.865 1.00 94.38 207 LEU A C 1
ATOM 1627 O O . LEU A 1 207 ? 11.872 4.518 -10.554 1.00 94.38 207 LEU A O 1
ATOM 1631 N N . SER A 1 208 ? 13.738 5.734 -10.263 1.00 93.50 208 SER A N 1
ATOM 1632 C CA . SER A 1 208 ? 14.352 5.404 -11.558 1.00 93.50 208 SER A CA 1
ATOM 1633 C C . SER A 1 208 ? 14.564 3.891 -11.736 1.00 93.50 208 SER A C 1
ATOM 1635 O O . SER A 1 208 ? 14.187 3.314 -12.759 1.00 93.50 208 SER A O 1
ATOM 1637 N N . LYS A 1 209 ? 15.076 3.206 -10.702 1.00 91.31 209 LYS A N 1
ATOM 1638 C CA . LYS A 1 209 ? 15.247 1.743 -10.699 1.00 91.31 209 LYS A CA 1
ATOM 1639 C C . LYS A 1 209 ? 13.918 0.989 -10.843 1.00 91.31 209 LYS A C 1
ATOM 1641 O O . LYS A 1 209 ? 13.869 -0.020 -11.549 1.00 91.31 209 LYS A O 1
ATOM 1646 N N . LEU A 1 210 ? 12.858 1.445 -10.175 1.00 92.00 210 LEU A N 1
ATOM 1647 C CA . LEU A 1 210 ? 11.531 0.827 -10.251 1.00 92.00 210 LEU A CA 1
ATOM 1648 C C . LEU A 1 210 ? 10.875 1.057 -11.620 1.00 92.00 210 LEU A C 1
ATOM 1650 O O . LEU A 1 210 ? 10.305 0.118 -12.170 1.00 92.00 210 LEU A O 1
ATOM 1654 N N . ASP A 1 211 ? 11.020 2.245 -12.208 1.00 92.94 211 ASP A N 1
ATOM 1655 C CA . ASP A 1 211 ? 10.500 2.547 -13.548 1.00 92.94 211 ASP A CA 1
ATOM 1656 C C . ASP A 1 211 ? 11.213 1.736 -14.636 1.00 92.94 211 ASP A C 1
ATOM 1658 O O . ASP A 1 211 ? 10.554 1.194 -15.523 1.00 92.94 211 ASP A O 1
ATOM 1662 N N . ALA A 1 212 ? 12.533 1.547 -14.532 1.00 90.38 212 ALA A N 1
ATOM 1663 C CA . ALA A 1 212 ? 13.272 0.658 -15.429 1.00 90.38 212 ALA A CA 1
ATOM 1664 C C . ALA A 1 212 ? 12.760 -0.797 -15.357 1.00 90.38 212 ALA A C 1
ATOM 1666 O O . ALA A 1 212 ? 12.536 -1.431 -16.389 1.00 90.38 212 ALA A O 1
ATOM 1667 N N . GLN A 1 213 ? 12.519 -1.321 -14.149 1.00 88.12 213 GLN A N 1
ATOM 1668 C CA . GLN A 1 213 ? 11.991 -2.679 -13.958 1.00 88.12 213 GLN A CA 1
ATOM 1669 C C . GLN A 1 213 ? 10.535 -2.833 -14.425 1.00 88.12 213 GLN A C 1
ATOM 1671 O O . GLN A 1 213 ? 10.194 -3.845 -15.040 1.00 88.12 213 GLN A O 1
ATOM 1676 N N . ALA A 1 214 ? 9.677 -1.847 -14.152 1.00 89.00 214 ALA A N 1
ATOM 1677 C CA . ALA A 1 214 ? 8.276 -1.871 -14.563 1.00 89.00 214 ALA A CA 1
ATOM 1678 C C . ALA A 1 214 ? 8.113 -1.700 -16.076 1.00 89.00 214 ALA A C 1
ATOM 1680 O O . ALA A 1 214 ? 7.314 -2.414 -16.669 1.00 89.00 214 ALA A O 1
ATOM 1681 N N . SER A 1 215 ? 8.923 -0.848 -16.714 1.00 89.25 215 SER A N 1
ATOM 1682 C CA . SER A 1 215 ? 8.975 -0.696 -18.174 1.00 89.25 215 SER A CA 1
ATOM 1683 C C . SER A 1 215 ? 9.267 -2.033 -18.869 1.00 89.25 215 SER A C 1
ATOM 1685 O O . SER A 1 215 ? 8.509 -2.454 -19.744 1.00 89.25 215 SER A O 1
ATOM 1687 N N . VAL A 1 216 ? 10.295 -2.767 -18.416 1.00 87.56 216 VAL A N 1
ATOM 1688 C CA . VAL A 1 216 ? 10.605 -4.114 -18.933 1.00 87.56 216 VAL A CA 1
ATOM 1689 C C . VAL A 1 216 ? 9.425 -5.070 -18.735 1.00 87.56 216 VAL A C 1
ATOM 1691 O O . VAL A 1 216 ? 9.046 -5.767 -19.672 1.00 87.56 216 VAL A O 1
ATOM 1694 N N . LEU A 1 217 ? 8.806 -5.087 -17.549 1.00 86.19 217 LEU A N 1
ATOM 1695 C CA . LEU A 1 217 ? 7.677 -5.978 -17.269 1.00 86.19 217 LEU A CA 1
ATOM 1696 C C . LEU A 1 217 ? 6.442 -5.639 -18.126 1.00 86.19 217 LEU A C 1
ATOM 1698 O O . LEU A 1 217 ? 5.814 -6.547 -18.668 1.00 86.19 217 LEU A O 1
ATOM 1702 N N . TYR A 1 218 ? 6.147 -4.350 -18.307 1.00 86.81 218 TYR A N 1
ATOM 1703 C CA . TYR A 1 218 ? 5.035 -3.820 -19.099 1.00 86.81 218 TYR A CA 1
ATOM 1704 C C . TYR A 1 218 ? 5.169 -4.164 -20.588 1.00 86.81 218 TYR A C 1
ATOM 1706 O O . TYR A 1 218 ? 4.242 -4.717 -21.178 1.00 86.81 218 TYR A O 1
ATOM 1714 N N . TYR A 1 219 ? 6.332 -3.904 -21.199 1.00 88.06 219 TYR A N 1
ATOM 1715 C CA . TYR A 1 219 ? 6.549 -4.200 -22.621 1.00 88.06 219 TYR A CA 1
ATOM 1716 C C . TYR A 1 219 ? 6.835 -5.684 -22.911 1.00 88.06 219 TYR A C 1
ATOM 1718 O O . TYR A 1 219 ? 6.725 -6.097 -24.062 1.00 88.06 219 TYR A O 1
ATOM 1726 N N . SER A 1 220 ? 7.155 -6.508 -21.902 1.00 85.19 220 SER A N 1
ATOM 1727 C CA . SER A 1 220 ? 7.379 -7.953 -22.098 1.00 85.19 220 SER A CA 1
ATOM 1728 C C . SER A 1 220 ? 6.132 -8.731 -22.539 1.00 85.19 220 SER A C 1
ATOM 1730 O O . SER A 1 220 ? 6.261 -9.832 -23.069 1.00 85.19 220 SER A O 1
ATOM 1732 N N . GLY A 1 221 ? 4.929 -8.220 -22.248 1.00 76.44 221 GLY A N 1
ATOM 1733 C CA . GLY A 1 221 ? 3.664 -8.939 -22.444 1.00 76.44 22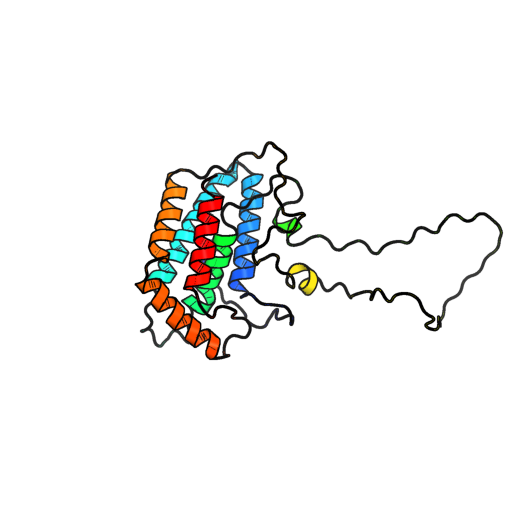1 GLY A CA 1
ATOM 1734 C C . GLY A 1 221 ? 3.472 -10.179 -21.552 1.00 76.44 221 GLY A C 1
ATOM 1735 O O . GLY A 1 221 ? 2.428 -10.820 -21.628 1.00 76.44 221 GLY A O 1
ATOM 1736 N N . GLN A 1 222 ? 4.436 -10.519 -20.686 1.00 75.31 222 GLN A N 1
ATOM 1737 C CA . GLN A 1 222 ? 4.425 -11.746 -19.875 1.00 75.31 222 GLN A CA 1
ATOM 1738 C C . GLN A 1 222 ? 3.428 -11.711 -18.706 1.00 75.31 222 GLN A C 1
ATOM 1740 O O . GLN A 1 222 ? 3.149 -12.751 -18.114 1.00 75.31 222 GLN A O 1
ATOM 1745 N N . VAL A 1 223 ? 2.899 -10.532 -18.356 1.00 77.69 223 VAL A N 1
ATOM 1746 C CA . VAL A 1 223 ? 1.913 -10.353 -17.280 1.00 77.69 223 VAL A CA 1
ATOM 1747 C C . VAL A 1 223 ? 0.628 -9.775 -17.860 1.00 77.69 223 VAL A C 1
ATOM 1749 O O . VAL A 1 223 ? 0.563 -8.611 -18.244 1.00 77.69 223 VAL A O 1
ATOM 1752 N N . LYS A 1 224 ? -0.415 -10.606 -17.876 1.00 76.31 224 LYS A N 1
ATOM 1753 C CA . LYS A 1 224 ? -1.719 -10.354 -18.513 1.00 76.31 224 LYS A CA 1
ATOM 1754 C C . LYS A 1 224 ? -2.478 -9.134 -17.966 1.00 76.31 224 LYS A C 1
ATOM 1756 O O . LYS A 1 224 ? -3.288 -8.552 -18.679 1.00 76.31 224 LYS A O 1
ATOM 1761 N N . VAL A 1 225 ? -2.217 -8.739 -16.715 1.00 79.69 225 VAL A N 1
ATOM 1762 C CA . VAL A 1 225 ? -2.809 -7.555 -16.066 1.00 79.69 225 VAL A CA 1
ATOM 1763 C C . VAL A 1 225 ? -1.712 -6.755 -15.355 1.00 79.69 225 VAL A C 1
ATOM 1765 O O . VAL A 1 225 ? -1.494 -6.906 -14.153 1.00 79.69 225 VAL A O 1
ATOM 1768 N N . TYR A 1 226 ? -1.017 -5.893 -16.102 1.00 84.44 226 TYR A N 1
ATOM 1769 C CA . TYR A 1 226 ? 0.005 -4.989 -15.564 1.00 84.44 226 TYR A CA 1
ATOM 1770 C C . TYR A 1 226 ? -0.146 -3.564 -16.131 1.00 84.44 226 TYR A C 1
ATOM 1772 O O . TYR A 1 226 ? 0.351 -3.282 -17.218 1.00 84.44 226 TYR A O 1
ATOM 1780 N N . PRO A 1 227 ? -0.838 -2.641 -15.435 1.00 85.25 227 PRO A N 1
ATOM 1781 C CA . PRO A 1 227 ? -1.127 -1.302 -15.964 1.00 85.25 227 PRO A CA 1
ATOM 1782 C C . PRO A 1 227 ? 0.049 -0.312 -15.839 1.00 85.25 227 PRO A C 1
ATOM 1784 O O . PRO A 1 227 ? -0.056 0.826 -16.295 1.00 85.25 227 PRO A O 1
ATOM 1787 N N . TYR A 1 228 ? 1.148 -0.695 -15.182 1.00 87.19 228 TYR A N 1
ATOM 1788 C CA . TYR A 1 228 ? 2.160 0.247 -14.706 1.00 87.19 228 TYR A CA 1
ATOM 1789 C C . TYR A 1 228 ? 3.296 0.463 -15.708 1.00 87.19 228 TYR A C 1
ATOM 1791 O O . TYR A 1 228 ? 4.323 -0.208 -15.665 1.00 87.19 228 TYR A O 1
ATOM 1799 N N . ARG A 1 229 ? 3.120 1.459 -16.584 1.00 85.88 229 ARG A N 1
ATOM 1800 C CA . ARG A 1 229 ? 4.189 1.974 -17.459 1.00 85.88 229 ARG A CA 1
ATOM 1801 C C . ARG A 1 229 ? 5.272 2.739 -16.678 1.00 85.88 229 ARG A C 1
ATOM 1803 O O . ARG A 1 229 ? 6.434 2.710 -17.067 1.00 85.88 229 ARG A O 1
ATOM 1810 N N . SER A 1 230 ? 4.882 3.391 -15.580 1.00 87.12 230 SER A N 1
ATOM 1811 C CA . SER A 1 230 ? 5.752 4.001 -14.567 1.00 87.12 230 SER A CA 1
ATOM 1812 C C . SER A 1 230 ? 5.232 3.649 -13.167 1.00 87.12 230 SER A C 1
ATOM 1814 O O . SER A 1 230 ? 4.024 3.678 -12.901 1.00 87.12 230 SER A O 1
ATOM 1816 N N . ILE A 1 231 ? 6.153 3.317 -12.263 1.00 92.31 231 ILE A N 1
ATOM 1817 C CA . ILE A 1 231 ? 5.902 3.223 -10.824 1.00 92.31 231 ILE A CA 1
ATOM 1818 C C . ILE A 1 231 ? 5.953 4.613 -10.201 1.00 92.31 231 ILE A C 1
ATOM 1820 O O . ILE A 1 231 ? 5.152 4.890 -9.315 1.00 92.31 231 ILE A O 1
ATOM 1824 N N . SER A 1 232 ? 6.872 5.479 -10.632 1.00 93.56 232 SER A N 1
ATOM 1825 C CA . SER A 1 232 ? 7.165 6.750 -9.975 1.00 93.56 232 SER A CA 1
ATOM 1826 C C . SER A 1 232 ? 5.980 7.715 -9.972 1.00 93.56 232 SER A C 1
ATOM 1828 O O . SER A 1 232 ? 5.669 8.268 -8.914 1.00 93.56 232 SER A O 1
ATOM 1830 N N . GLU A 1 233 ? 5.249 7.842 -11.081 1.00 89.56 233 GLU A N 1
ATOM 1831 C CA . GLU A 1 233 ? 4.001 8.617 -11.156 1.00 89.56 233 GLU A CA 1
ATOM 1832 C C . GLU A 1 233 ? 2.959 8.088 -10.152 1.00 89.56 233 GLU A C 1
ATOM 1834 O O . GLU A 1 233 ? 2.439 8.823 -9.305 1.00 89.56 233 GLU A O 1
ATOM 1839 N N . THR A 1 234 ? 2.708 6.776 -10.198 1.00 90.75 234 THR A N 1
ATOM 1840 C CA . THR A 1 234 ? 1.707 6.090 -9.369 1.00 90.75 234 THR A CA 1
ATOM 1841 C C . THR A 1 234 ? 2.063 6.148 -7.878 1.00 90.75 234 THR A C 1
ATOM 1843 O O . THR A 1 234 ? 1.206 6.423 -7.038 1.00 90.75 234 THR A O 1
ATOM 1846 N N . LEU A 1 235 ? 3.333 5.931 -7.529 1.00 93.19 235 LEU A N 1
ATOM 1847 C CA . LEU A 1 235 ? 3.834 5.881 -6.156 1.00 93.19 235 LEU A CA 1
ATOM 1848 C C . LEU A 1 235 ? 3.832 7.266 -5.501 1.00 93.19 235 LEU A C 1
ATOM 1850 O O . LEU A 1 235 ? 3.443 7.377 -4.337 1.00 93.19 235 LEU A O 1
ATOM 1854 N N . ASN A 1 236 ? 4.174 8.321 -6.251 1.00 92.31 236 ASN A N 1
ATOM 1855 C CA . ASN A 1 236 ? 4.004 9.702 -5.796 1.00 92.31 236 ASN A CA 1
ATOM 1856 C C . ASN A 1 236 ? 2.526 10.009 -5.521 1.00 92.31 236 ASN A C 1
ATOM 1858 O O . ASN A 1 236 ? 2.190 10.417 -4.409 1.00 92.31 236 ASN A O 1
ATOM 1862 N N . LEU A 1 237 ? 1.630 9.749 -6.482 1.00 90.25 237 LEU A N 1
ATOM 1863 C CA . LEU A 1 237 ? 0.194 10.006 -6.321 1.00 90.25 237 LEU A CA 1
ATOM 1864 C C . LEU A 1 237 ? -0.394 9.273 -5.104 1.00 90.25 237 LEU A C 1
ATOM 1866 O O . LEU A 1 237 ? -1.128 9.871 -4.314 1.00 90.25 237 LEU A O 1
ATOM 1870 N N . VAL A 1 238 ? -0.058 7.992 -4.928 1.00 90.31 238 VAL A N 1
ATOM 1871 C CA . VAL A 1 238 ? -0.541 7.167 -3.812 1.00 90.31 238 VAL A CA 1
ATOM 1872 C C . VAL A 1 238 ? -0.013 7.664 -2.464 1.00 90.31 238 VAL A C 1
ATOM 1874 O O . VAL A 1 238 ? -0.807 7.831 -1.538 1.00 90.31 238 VAL A O 1
ATOM 1877 N N . LEU A 1 239 ? 1.288 7.941 -2.334 1.00 93.19 239 LEU A N 1
ATOM 1878 C CA . LEU A 1 239 ? 1.872 8.360 -1.054 1.00 93.19 239 LEU A CA 1
ATOM 1879 C C . LEU A 1 239 ? 1.490 9.795 -0.672 1.00 93.19 239 LEU A C 1
ATOM 1881 O O . LEU A 1 239 ? 1.202 10.047 0.497 1.00 93.19 239 LEU A O 1
ATOM 1885 N N . VAL A 1 240 ? 1.409 10.720 -1.633 1.00 89.81 240 VAL A N 1
ATOM 1886 C CA . VAL A 1 240 ? 0.910 12.085 -1.386 1.00 89.81 240 VAL A CA 1
ATOM 1887 C C . VAL A 1 240 ? -0.569 12.057 -0.989 1.00 89.81 240 VAL A C 1
ATOM 1889 O O . VAL A 1 240 ? -0.961 12.764 -0.061 1.00 89.81 240 VAL A O 1
ATOM 1892 N N . SER A 1 241 ? -1.386 11.201 -1.618 1.00 86.06 241 SER A N 1
ATOM 1893 C CA . SER A 1 241 ? -2.793 11.020 -1.226 1.00 86.06 241 SER A CA 1
ATOM 1894 C C . SER A 1 241 ? -2.926 10.469 0.195 1.00 86.06 241 SER A C 1
ATOM 1896 O O . SER A 1 241 ? -3.689 11.021 0.982 1.00 86.06 241 SER A O 1
ATOM 1898 N N . LEU A 1 242 ? -2.142 9.443 0.546 1.00 89.06 242 LEU A N 1
ATOM 1899 C CA . LEU A 1 242 ? -2.113 8.858 1.888 1.00 89.06 242 LEU A CA 1
ATOM 1900 C C . LEU A 1 242 ? -1.717 9.891 2.954 1.00 89.06 242 LEU A C 1
ATOM 1902 O O . LEU A 1 242 ? -2.424 10.060 3.944 1.00 89.06 242 LEU A O 1
ATOM 1906 N N . LEU A 1 243 ? -0.623 10.631 2.743 1.00 89.69 243 LEU A N 1
ATOM 1907 C CA . LEU A 1 243 ? -0.186 11.671 3.680 1.00 89.69 243 LEU A CA 1
ATOM 1908 C C . LEU A 1 243 ? -1.237 12.788 3.820 1.00 89.69 243 LEU A C 1
ATOM 1910 O O . LEU A 1 243 ? -1.499 13.244 4.928 1.00 89.69 243 LEU A O 1
ATOM 1914 N N . ARG A 1 244 ? -1.906 13.179 2.727 1.00 85.56 244 ARG A N 1
ATOM 1915 C CA . ARG A 1 244 ? -3.008 14.161 2.738 1.00 85.56 244 ARG A CA 1
ATOM 1916 C C . ARG A 1 244 ? -4.294 13.647 3.401 1.00 85.56 244 ARG A C 1
ATOM 1918 O O . ARG A 1 244 ? -5.134 14.459 3.788 1.00 85.56 244 ARG A O 1
ATOM 1925 N N . GLU A 1 245 ? -4.494 12.337 3.497 1.00 80.56 245 GLU A N 1
ATOM 1926 C CA . GLU A 1 245 ? -5.642 11.740 4.192 1.00 80.56 245 GLU A CA 1
ATOM 1927 C C . GLU A 1 245 ? -5.383 11.536 5.691 1.00 80.56 245 GLU A C 1
ATOM 1929 O O . GLU A 1 245 ? -6.333 11.605 6.462 1.00 80.56 245 GLU A O 1
ATOM 1934 N N . LEU A 1 246 ? -4.121 11.372 6.106 1.00 81.00 246 LEU A N 1
ATOM 1935 C CA . LEU A 1 246 ? -3.716 11.166 7.506 1.00 81.00 246 LEU A CA 1
ATOM 1936 C C . LEU A 1 246 ? -3.331 12.443 8.277 1.00 81.00 246 LEU A C 1
ATOM 1938 O O . LEU A 1 246 ? -3.138 12.380 9.488 1.00 81.00 246 LEU A O 1
ATOM 1942 N N . LEU A 1 247 ? -3.174 13.580 7.595 1.00 72.44 247 LEU A N 1
ATOM 1943 C CA . LEU A 1 247 ? -2.814 14.880 8.186 1.00 72.44 247 LEU A CA 1
ATOM 1944 C C . LEU A 1 247 ? -4.016 15.848 8.214 1.00 72.44 247 LEU A C 1
ATOM 1946 O O . LEU A 1 247 ? -3.880 17.024 7.872 1.00 72.44 247 LEU A O 1
ATOM 1950 N N . LYS A 1 248 ? -5.199 15.331 8.562 1.00 62.34 248 LYS A N 1
ATOM 1951 C CA . LYS A 1 248 ? -6.480 16.049 8.661 1.00 62.34 248 LYS A CA 1
ATOM 1952 C C . LYS A 1 248 ? -7.194 15.718 9.965 1.00 62.34 248 LYS A C 1
ATOM 1954 O O . LYS A 1 248 ? -7.875 16.635 10.462 1.00 62.34 248 LYS A O 1
#

Radius of gyration: 23.66 Å; chains: 1; bounding box: 86×41×52 Å

Sequence (248 aa):
KLLKALPKSVWQEDTFVLTTDRMPTSERFTFCLNTLLSDIAARCAEKQDEIITTQVKFLCDLTSLVRTSSPDSPKQQTGGVCRVIIPMLFGHARSLGRFPGQEPPLLCRIFPKPEKPAVSSPKQVSDSSKKKSFTNFRVLCSGANQQQVQEYDPTTHYFCKYGSSFHQLPHMRMAAFAEKRPPISFPIAHLQSILACAKKLLTPELLSKLDAQASVLYYSGQVKVYPYRSISETLNLVLVSLLRELLK

Foldseek 3Di:
DVLVCLLVDDADQPPADDVLFAAGPLLVVLLLVLLVLQQVLLPPVVCVCVSLVVLLVSLVVLLVVLVPDDPPDPVPDAQSCLRHSLSNNLSSLLRRLDFDLDPDTPSCVLQPDDDDDDPPDPDDDDDDDDDDDDDDDDDDDDDDDDPDPPDDDSSCRNRNDCSSPDDCDPVNPPDPDPGDRPDSQDPPVSLVSLVVSLVSCQDPVSQVVSLVSLCCNVVVCPRVHRNPNGSNVSSCVSSVVSNVSNVD